Protein AF-A0A9E2KQB2-F1 (afdb_monomer)

Organism: NCBI:txid2838636

Nearest PDB structures (foldseek):
  1ywx-assembly1_A  TM=5.115E-01  e=8.390E-01  Methanococcus maripaludis
  5xyi-assembly1_Y  TM=4.768E-01  e=5.934E-01  Trichomonas vaginalis
  5zn1-assembly1_A  TM=3.445E-01  e=1.994E+00  Homo sapiens
  5zn4-assembly1_A  TM=3.527E-01  e=8.444E+00  Homo sapiens

Solvent-accessible surface area (backbone atoms only — not comparable to full-atom values): 10647 Å² total; per-residue (Å²): 133,83,64,94,40,64,45,74,30,40,58,47,100,86,69,52,73,44,69,62,65,84,77,38,72,67,52,56,48,54,52,39,51,51,53,39,56,51,39,57,59,50,36,79,76,42,99,42,64,70,60,39,53,53,38,48,52,53,42,53,52,52,50,51,52,52,51,51,54,50,50,53,50,23,64,76,33,75,31,66,67,52,34,54,50,24,52,54,52,28,48,43,37,48,51,32,35,58,72,73,56,68,44,41,73,52,92,90,48,72,53,35,53,35,58,33,54,48,47,42,72,48,99,73,36,35,45,34,41,37,34,52,50,74,91,53,79,59,66,67,61,52,48,50,34,45,56,59,37,21,70,58,98,38,56,58,44,41,79,79,45,78,46,68,39,96,85,65,55,27,37,37,35,34,28,33,41,55,85,66,68,67,72,77,72,79,82,84,127

Structure (mmCIF, N/CA/C/O backbone):
data_AF-A0A9E2KQB2-F1
#
_entry.id   AF-A0A9E2KQB2-F1
#
loop_
_atom_site.group_PDB
_atom_site.id
_atom_site.type_symbol
_atom_site.label_atom_id
_atom_site.label_alt_id
_atom_site.label_comp_id
_atom_site.label_asym_id
_atom_site.label_entity_id
_atom_site.label_seq_id
_atom_site.pdbx_PDB_ins_code
_atom_site.Cartn_x
_atom_site.Cartn_y
_atom_site.Cartn_z
_atom_site.occupancy
_atom_site.B_iso_or_equiv
_atom_site.auth_seq_id
_atom_site.auth_comp_id
_atom_site.auth_asym_id
_atom_site.auth_atom_id
_atom_site.pdbx_PDB_model_num
ATOM 1 N N . MET A 1 1 ? -1.744 20.282 -9.629 1.00 26.89 1 MET A N 1
ATOM 2 C CA . MET A 1 1 ? -1.728 19.929 -8.192 1.00 26.89 1 MET A CA 1
ATOM 3 C C . MET A 1 1 ? -2.210 18.490 -8.080 1.00 26.89 1 MET A C 1
ATOM 5 O O . MET A 1 1 ? -3.394 18.244 -8.250 1.00 26.89 1 MET A O 1
ATOM 9 N N . MET A 1 2 ? -1.295 17.527 -7.954 1.00 28.80 2 MET A N 1
ATOM 10 C CA . MET A 1 2 ? -1.657 16.109 -7.851 1.00 28.80 2 MET A CA 1
ATOM 11 C C . MET A 1 2 ? -2.172 15.880 -6.430 1.00 28.80 2 MET A C 1
ATOM 13 O O . MET A 1 2 ? -1.425 16.072 -5.471 1.00 28.80 2 MET A O 1
ATOM 17 N N . ASN A 1 3 ? -3.469 15.611 -6.295 1.00 34.69 3 ASN A N 1
ATOM 18 C CA . ASN A 1 3 ? -4.131 15.519 -5.002 1.00 34.69 3 ASN A CA 1
ATOM 19 C C . ASN A 1 3 ? -3.491 14.369 -4.207 1.00 34.69 3 ASN A C 1
ATOM 21 O O . ASN A 1 3 ? -3.461 13.230 -4.672 1.00 34.69 3 ASN A O 1
ATOM 25 N N . LYS A 1 4 ? -2.949 14.663 -3.020 1.00 49.25 4 LYS A N 1
ATOM 26 C CA . LYS A 1 4 ? -2.191 13.716 -2.172 1.00 49.25 4 LYS A CA 1
ATOM 27 C C . LYS A 1 4 ? -3.050 12.531 -1.678 1.00 49.25 4 LYS A C 1
ATOM 29 O O . LYS A 1 4 ? -2.552 11.638 -1.001 1.00 49.25 4 LYS A O 1
ATOM 34 N N . PHE A 1 5 ? -4.337 12.518 -2.026 1.00 50.97 5 PHE A N 1
ATOM 35 C CA . PHE A 1 5 ? -5.377 11.710 -1.400 1.00 50.97 5 PHE A CA 1
ATOM 36 C C . PHE A 1 5 ? -6.110 10.754 -2.349 1.00 50.97 5 PHE A C 1
ATOM 38 O O . PHE A 1 5 ? -7.036 10.079 -1.908 1.00 50.97 5 PHE A O 1
ATOM 45 N N . THR A 1 6 ? -5.709 10.652 -3.620 1.00 56.06 6 THR A N 1
ATOM 46 C CA . THR A 1 6 ? -6.439 9.851 -4.618 1.00 56.06 6 THR A CA 1
ATOM 47 C C . THR A 1 6 ? -5.524 8.888 -5.359 1.00 56.06 6 THR A C 1
ATOM 49 O O . THR A 1 6 ? -4.540 9.300 -5.977 1.00 56.06 6 THR A O 1
ATOM 52 N N . ARG A 1 7 ? -5.871 7.597 -5.338 1.00 66.25 7 ARG A N 1
ATOM 53 C CA . ARG A 1 7 ? -5.281 6.586 -6.224 1.00 66.25 7 ARG A CA 1
ATOM 54 C C . ARG A 1 7 ? -6.309 6.196 -7.279 1.00 66.25 7 ARG A C 1
ATOM 56 O O . ARG A 1 7 ? -7.456 5.913 -6.947 1.00 66.25 7 ARG A O 1
ATOM 63 N N . PHE A 1 8 ? -5.882 6.155 -8.537 1.00 66.19 8 PHE A N 1
ATOM 64 C CA . PHE A 1 8 ? -6.726 5.711 -9.644 1.00 66.19 8 PHE A CA 1
ATOM 65 C C . PHE A 1 8 ? -6.619 4.197 -9.804 1.00 66.19 8 PHE A C 1
ATOM 67 O O . PHE A 1 8 ? -5.520 3.662 -9.975 1.00 66.19 8 PHE A O 1
ATOM 74 N N . TYR A 1 9 ? -7.762 3.522 -9.740 1.00 68.25 9 TYR A N 1
ATOM 75 C CA . TYR A 1 9 ? -7.884 2.092 -10.008 1.00 68.25 9 TYR A CA 1
ATOM 76 C C . TYR A 1 9 ? -8.640 1.876 -11.317 1.00 68.25 9 TYR A C 1
ATOM 78 O O . TYR A 1 9 ? -9.574 2.612 -11.643 1.00 68.25 9 TYR A O 1
ATOM 86 N N . TYR A 1 10 ? -8.228 0.850 -12.058 1.00 62.91 10 TYR A N 1
ATOM 87 C CA . TYR A 1 10 ? -8.848 0.456 -13.317 1.00 62.91 10 TYR A CA 1
ATOM 88 C C . TYR A 1 10 ? -9.800 -0.707 -13.078 1.00 62.91 10 TYR A C 1
ATOM 90 O O . TYR A 1 10 ? -9.489 -1.631 -12.321 1.00 62.91 10 TYR A O 1
ATOM 98 N N . ARG A 1 11 ? -10.964 -0.658 -13.727 1.00 60.47 11 ARG A N 1
ATOM 99 C CA . ARG A 1 11 ? -11.946 -1.740 -13.681 1.00 60.47 11 ARG A CA 1
ATOM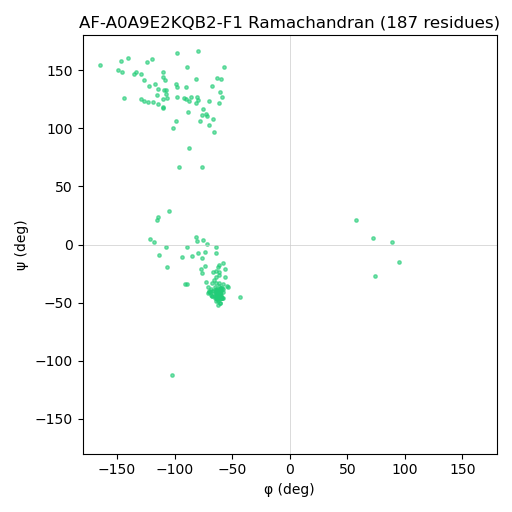 100 C C . ARG A 1 11 ? -11.706 -2.705 -14.836 1.00 60.47 11 ARG A C 1
ATOM 102 O O . ARG A 1 11 ? -11.684 -2.288 -15.991 1.00 60.47 11 ARG A O 1
ATOM 109 N N . ASN A 1 12 ? -11.552 -3.993 -14.540 1.00 61.41 12 ASN A N 1
ATOM 110 C CA . ASN A 1 12 ? -11.521 -5.019 -15.580 1.00 61.41 12 ASN A CA 1
ATOM 111 C C . ASN A 1 12 ? -12.948 -5.374 -16.055 1.00 61.41 12 ASN A C 1
ATOM 113 O O . ASN A 1 12 ? -13.939 -5.037 -15.403 1.00 61.41 12 ASN A O 1
ATOM 117 N N . GLN A 1 13 ? -13.072 -6.087 -17.178 1.00 54.88 13 GLN A N 1
ATOM 118 C CA . GLN A 1 13 ? -14.381 -6.483 -17.732 1.00 54.88 13 GLN A CA 1
ATOM 119 C C . GLN A 1 13 ? -15.193 -7.407 -16.804 1.00 54.88 13 GLN A C 1
ATOM 121 O O . GLN A 1 13 ? -16.408 -7.501 -16.934 1.00 54.88 13 GLN A O 1
ATOM 126 N N . GLN A 1 14 ? -14.533 -8.052 -15.841 1.00 57.59 14 GLN A N 1
ATOM 127 C CA . GLN A 1 14 ? -15.140 -8.923 -14.831 1.00 57.59 14 GLN A CA 1
ATOM 128 C C . GLN A 1 14 ? -15.575 -8.155 -13.566 1.00 57.59 14 GLN A C 1
ATOM 130 O O . GLN A 1 14 ? -16.152 -8.739 -12.656 1.00 57.59 14 GLN A O 1
ATOM 135 N N . GLY A 1 15 ? -15.323 -6.842 -13.499 1.00 58.47 15 GLY A N 1
ATOM 136 C CA . GLY A 1 15 ? -15.717 -5.977 -12.390 1.00 58.47 15 GLY A CA 1
ATOM 137 C C . GLY A 1 15 ? -14.714 -5.854 -11.239 1.00 58.47 15 GLY A C 1
ATOM 138 O O . GLY A 1 15 ? -15.012 -5.128 -10.293 1.00 58.47 15 GLY A O 1
ATOM 139 N N . TYR A 1 16 ? -13.541 -6.484 -11.322 1.00 56.53 16 TYR A N 1
ATOM 140 C CA . TYR A 1 16 ? -12.467 -6.352 -10.335 1.00 56.53 16 TYR A CA 1
ATOM 141 C C . TYR A 1 16 ? -11.635 -5.085 -10.570 1.00 56.53 16 TYR A C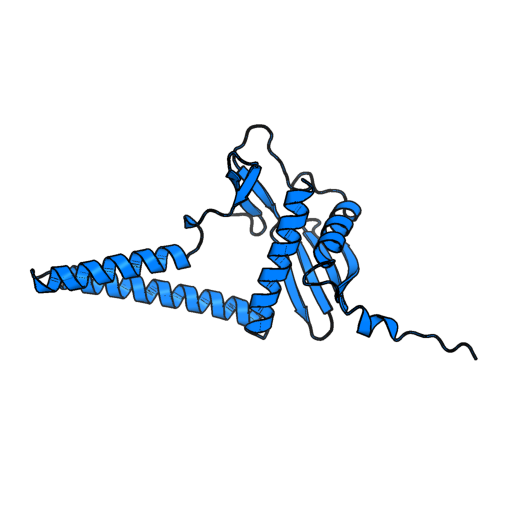 1
ATOM 143 O O . TYR A 1 16 ? -11.346 -4.710 -11.711 1.00 56.53 16 TYR A O 1
ATOM 151 N N . TYR A 1 17 ? -11.224 -4.447 -9.474 1.00 64.69 17 TYR A N 1
ATOM 152 C CA . TYR A 1 17 ? -10.405 -3.236 -9.484 1.00 64.69 17 TYR A CA 1
ATOM 153 C C . TYR A 1 17 ? -8.936 -3.575 -9.273 1.00 64.69 17 TYR A C 1
ATOM 155 O O . TYR A 1 17 ? -8.592 -4.230 -8.292 1.00 64.69 17 TYR A O 1
ATOM 163 N N . TYR A 1 18 ? -8.067 -3.100 -10.162 1.00 63.78 18 TYR A N 1
ATOM 164 C CA . TYR A 1 18 ? -6.623 -3.290 -10.044 1.00 63.78 18 TYR A CA 1
ATOM 165 C C . TYR A 1 18 ? -5.870 -1.966 -10.192 1.00 63.78 18 TYR A C 1
ATOM 167 O O . TYR A 1 18 ? -6.281 -1.055 -10.917 1.00 63.78 18 TYR A O 1
ATOM 175 N N . TYR A 1 19 ? -4.751 -1.857 -9.479 1.00 66.31 19 TYR A N 1
ATOM 176 C CA . TYR A 1 19 ? -3.809 -0.759 -9.648 1.00 66.31 19 TYR A CA 1
ATOM 177 C C . TYR A 1 19 ? -2.854 -1.116 -10.789 1.00 66.31 19 TYR A C 1
ATOM 179 O O . TYR A 1 19 ? -2.287 -2.209 -10.799 1.00 66.31 19 TYR A O 1
ATOM 187 N N . SER A 1 20 ? -2.709 -0.232 -11.781 1.00 70.62 20 SER A N 1
ATOM 188 C CA . SER A 1 20 ? -1.897 -0.532 -12.966 1.00 70.62 20 SER A CA 1
ATOM 189 C C . SER A 1 20 ? -0.449 -0.808 -12.575 1.00 70.62 20 SER A C 1
ATOM 191 O O . SER A 1 20 ? 0.167 -0.017 -11.857 1.00 70.62 20 SER A O 1
ATOM 193 N N . ILE A 1 21 ? 0.110 -1.913 -13.082 1.00 65.44 21 ILE A N 1
ATOM 194 C CA . ILE A 1 21 ? 1.454 -2.356 -12.698 1.00 65.44 21 ILE A CA 1
ATOM 195 C C . ILE A 1 21 ? 2.531 -1.323 -13.071 1.00 65.44 21 ILE A C 1
ATOM 197 O O . ILE A 1 21 ? 3.547 -1.199 -12.393 1.00 65.44 21 ILE A O 1
ATOM 201 N N . LEU A 1 22 ? 2.244 -0.519 -14.101 1.00 67.75 22 LEU A N 1
ATOM 202 C CA . LEU A 1 22 ? 3.077 0.574 -14.605 1.00 67.75 22 LEU A CA 1
ATOM 203 C C . LEU A 1 22 ? 3.322 1.679 -13.571 1.00 67.75 22 LEU A C 1
ATOM 205 O O . LEU A 1 22 ? 4.309 2.403 -13.664 1.00 67.75 22 LEU A O 1
ATOM 209 N N . ASN A 1 23 ? 2.439 1.811 -12.583 1.00 72.62 23 ASN A N 1
ATOM 210 C CA . ASN A 1 23 ? 2.568 2.830 -11.549 1.00 72.62 23 ASN A CA 1
ATOM 211 C C . ASN A 1 23 ? 3.481 2.386 -10.395 1.00 72.62 23 ASN A C 1
ATOM 213 O O . ASN A 1 23 ? 3.825 3.209 -9.547 1.00 72.62 23 ASN A O 1
ATOM 217 N N . TYR A 1 24 ? 3.889 1.111 -10.338 1.00 77.06 24 TYR A N 1
ATOM 218 C CA . TYR A 1 24 ? 4.853 0.664 -9.337 1.00 77.06 24 TYR A CA 1
ATOM 219 C C . TYR A 1 24 ? 6.279 1.001 -9.791 1.00 77.06 24 TYR A C 1
ATOM 221 O O . TYR A 1 24 ? 6.736 0.487 -10.810 1.00 77.06 24 TYR A O 1
ATOM 229 N N . PRO A 1 25 ? 7.053 1.781 -9.019 1.00 76.31 25 PRO A N 1
ATOM 230 C CA . PRO A 1 25 ? 8.432 2.103 -9.387 1.00 76.31 25 PRO A CA 1
ATOM 231 C C . PRO A 1 25 ? 9.342 0.856 -9.418 1.00 76.31 25 PRO A C 1
ATOM 233 O O . PRO A 1 25 ? 10.320 0.820 -10.159 1.00 76.31 25 PRO A O 1
ATOM 236 N N . ALA A 1 26 ? 8.978 -0.212 -8.697 1.00 77.38 26 ALA A N 1
ATOM 237 C CA . ALA A 1 26 ? 9.649 -1.510 -8.775 1.00 77.38 26 ALA A CA 1
ATOM 238 C C . ALA A 1 26 ? 9.493 -2.199 -10.146 1.00 77.38 26 ALA A C 1
ATOM 240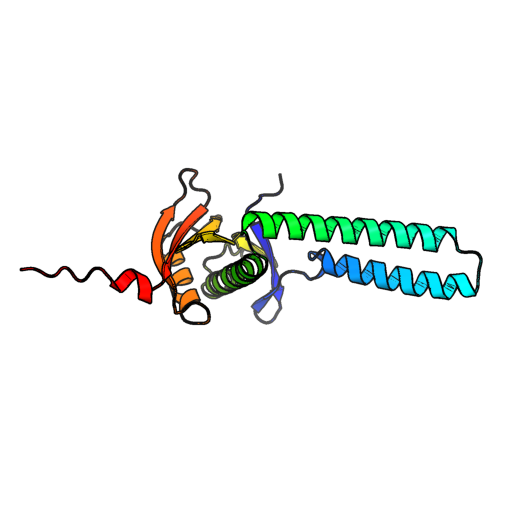 O O . ALA A 1 26 ? 10.399 -2.910 -10.571 1.00 77.38 26 ALA A O 1
ATOM 241 N N . PHE A 1 27 ? 8.388 -1.971 -10.866 1.00 81.25 27 PHE A N 1
ATOM 242 C CA . PHE A 1 27 ? 8.205 -2.504 -12.221 1.00 81.25 27 PHE A CA 1
ATOM 243 C C . PHE A 1 27 ? 9.246 -1.920 -13.187 1.00 81.25 27 PHE A C 1
ATOM 245 O O . PHE A 1 27 ? 9.879 -2.649 -13.950 1.00 81.25 27 PHE A O 1
ATOM 252 N N . TRP A 1 28 ? 9.499 -0.613 -13.085 1.00 81.69 28 TRP A N 1
ATOM 253 C CA . TRP A 1 28 ? 10.533 0.066 -13.867 1.00 81.69 28 TRP A CA 1
ATOM 254 C C . TRP A 1 28 ? 11.944 -0.430 -13.536 1.00 81.69 28 TRP A C 1
ATOM 256 O O . TRP A 1 28 ? 12.770 -0.539 -14.439 1.00 81.69 28 TRP A O 1
ATOM 266 N N . LEU A 1 29 ? 12.207 -0.823 -12.285 1.00 86.94 29 LEU A N 1
ATOM 267 C CA . LEU A 1 29 ? 13.474 -1.456 -11.907 1.00 86.94 29 LEU A CA 1
ATOM 268 C C . LEU A 1 29 ? 13.704 -2.760 -12.674 1.00 86.94 29 LEU A C 1
ATOM 270 O O . LEU A 1 29 ? 14.800 -2.972 -13.190 1.00 86.94 29 LEU A O 1
ATOM 274 N N . VAL A 1 30 ? 12.685 -3.617 -12.786 1.00 87.62 30 VAL A N 1
ATOM 275 C CA . VAL A 1 30 ? 12.789 -4.882 -13.534 1.00 87.62 30 VAL A CA 1
ATOM 276 C C . VAL A 1 30 ? 13.117 -4.619 -15.005 1.00 87.62 30 VAL A C 1
ATOM 278 O O . VAL A 1 30 ? 13.978 -5.294 -15.568 1.00 87.62 30 VAL A O 1
ATOM 281 N N . ILE A 1 31 ? 12.500 -3.598 -15.610 1.00 87.50 31 ILE A N 1
ATOM 282 C CA . ILE A 1 31 ? 12.820 -3.168 -16.979 1.00 87.50 31 ILE A CA 1
ATOM 283 C C . ILE A 1 31 ? 14.276 -2.693 -17.078 1.00 87.50 31 ILE A C 1
ATOM 285 O O . ILE A 1 31 ? 14.992 -3.128 -17.977 1.00 87.50 31 ILE A O 1
ATOM 289 N N . CYS A 1 32 ? 14.747 -1.849 -16.153 1.00 87.19 32 CYS A N 1
ATOM 290 C CA . CYS A 1 32 ? 16.138 -1.385 -16.139 1.00 87.19 32 CYS A CA 1
ATOM 291 C C . CYS A 1 32 ? 17.134 -2.547 -16.009 1.00 87.19 32 CYS A C 1
ATOM 293 O O . CYS A 1 32 ? 18.110 -2.593 -16.756 1.00 87.19 32 CYS A O 1
ATOM 295 N N . LEU A 1 33 ? 16.861 -3.518 -15.130 1.00 88.62 33 LEU A N 1
ATOM 296 C CA . LEU A 1 33 ? 17.686 -4.721 -14.986 1.00 88.62 33 LEU A CA 1
ATOM 297 C C . LEU A 1 33 ? 17.694 -5.573 -16.258 1.00 88.62 33 LEU A C 1
ATOM 299 O O . LEU A 1 33 ? 18.752 -6.060 -16.652 1.00 88.62 33 LEU A O 1
ATOM 303 N N . ALA A 1 34 ? 16.548 -5.731 -16.923 1.00 89.62 34 ALA A N 1
ATOM 304 C CA . ALA A 1 34 ? 16.470 -6.448 -18.191 1.00 89.62 34 ALA A CA 1
ATOM 305 C C . ALA A 1 34 ? 17.289 -5.745 -19.287 1.00 89.62 34 ALA A C 1
ATOM 307 O O . ALA A 1 34 ? 18.060 -6.397 -19.991 1.00 89.62 34 ALA A O 1
ATOM 308 N N . ILE A 1 35 ? 17.190 -4.414 -19.393 1.00 86.94 35 ILE A N 1
ATOM 309 C CA . ILE A 1 35 ? 17.978 -3.614 -20.344 1.00 86.94 35 ILE A CA 1
ATOM 310 C C . ILE A 1 35 ? 19.476 -3.738 -20.051 1.00 86.94 35 ILE A C 1
ATOM 312 O O . ILE A 1 35 ? 20.263 -3.923 -20.979 1.00 86.94 35 ILE A O 1
ATOM 316 N N . LEU A 1 36 ? 19.878 -3.688 -18.780 1.00 87.62 36 LEU A N 1
ATOM 317 C CA . LEU A 1 36 ? 21.273 -3.847 -18.371 1.00 87.62 36 LEU A CA 1
ATOM 318 C C . LEU A 1 36 ? 21.798 -5.244 -18.723 1.00 87.62 36 LEU A C 1
ATOM 320 O O . LEU A 1 36 ? 22.888 -5.386 -19.284 1.00 87.62 36 LEU A O 1
ATOM 324 N N . PHE A 1 37 ? 21.001 -6.281 -18.459 1.00 87.88 37 PHE A N 1
ATOM 325 C CA . PHE A 1 37 ? 21.346 -7.658 -18.799 1.00 87.88 37 PHE A CA 1
ATOM 326 C C . PHE A 1 37 ? 21.547 -7.833 -20.310 1.00 87.88 37 PHE A C 1
ATOM 328 O O . PHE A 1 37 ? 22.543 -8.407 -20.740 1.00 87.88 37 PHE A O 1
ATOM 335 N N . VAL A 1 38 ? 20.654 -7.278 -21.130 1.00 86.44 38 VAL A N 1
ATOM 336 C CA . VAL A 1 38 ? 20.800 -7.293 -22.592 1.00 86.44 38 VAL A CA 1
ATOM 337 C C . VAL A 1 38 ? 22.039 -6.500 -23.025 1.00 86.44 38 VAL A C 1
ATOM 339 O O . VAL A 1 38 ? 22.853 -7.000 -23.799 1.00 86.44 38 VAL A O 1
ATOM 342 N N . SER A 1 39 ? 22.242 -5.302 -22.475 1.00 82.75 39 SER A N 1
ATOM 343 C CA . SER A 1 39 ? 23.356 -4.416 -22.843 1.00 82.75 39 SER A CA 1
ATOM 344 C C . SER A 1 39 ? 24.724 -5.052 -22.575 1.00 82.75 39 SER A C 1
ATOM 346 O O . SER A 1 39 ? 25.625 -4.950 -23.404 1.00 82.75 39 SER A O 1
ATOM 348 N N . THR A 1 40 ? 24.878 -5.770 -21.459 1.00 83.00 40 THR A N 1
ATOM 349 C CA . THR A 1 40 ? 26.131 -6.478 -21.132 1.00 83.00 40 THR A CA 1
ATOM 350 C C . THR A 1 40 ? 26.418 -7.647 -22.080 1.00 83.00 40 THR A C 1
ATOM 352 O O . THR A 1 40 ? 27.574 -7.890 -22.423 1.00 83.00 40 THR A O 1
ATOM 355 N N . ARG A 1 41 ? 25.383 -8.341 -22.577 1.00 82.62 41 ARG A N 1
ATOM 356 C CA . ARG A 1 41 ? 25.531 -9.417 -23.574 1.00 82.62 41 ARG A CA 1
ATOM 357 C C . ARG A 1 41 ? 25.945 -8.894 -24.946 1.00 82.62 41 ARG A C 1
ATOM 359 O O . ARG A 1 41 ? 26.798 -9.503 -25.586 1.00 82.62 41 ARG A O 1
ATOM 366 N N . PHE A 1 42 ? 25.381 -7.767 -25.376 1.00 76.50 42 PHE A N 1
ATOM 367 C CA . PHE A 1 42 ? 25.738 -7.142 -26.653 1.00 76.50 42 PHE A CA 1
ATOM 368 C C . PHE A 1 42 ? 27.112 -6.469 -26.628 1.00 76.50 42 PHE A C 1
ATOM 370 O O . PHE A 1 42 ? 27.805 -6.504 -27.641 1.00 76.50 42 PHE A O 1
ATOM 377 N N . ASN A 1 43 ? 27.546 -5.930 -25.483 1.00 72.62 43 ASN A N 1
ATOM 378 C CA . ASN A 1 43 ? 28.899 -5.387 -25.333 1.00 72.62 43 ASN A CA 1
ATOM 379 C C . ASN A 1 43 ? 29.977 -6.460 -25.595 1.00 72.62 43 ASN A C 1
ATOM 381 O O . ASN A 1 43 ? 30.940 -6.222 -26.314 1.00 72.62 43 ASN A O 1
ATOM 385 N N . SER A 1 44 ? 29.742 -7.711 -25.181 1.00 65.31 44 SER A N 1
ATOM 386 C CA . SER A 1 44 ? 30.640 -8.825 -25.530 1.00 65.31 44 SER A CA 1
ATOM 387 C C . SER A 1 44 ? 30.824 -9.040 -27.046 1.00 65.31 44 SER A C 1
ATOM 389 O O . SER A 1 44 ? 31.736 -9.765 -27.434 1.00 65.31 44 SER A O 1
ATOM 391 N N . SER A 1 45 ? 29.959 -8.467 -27.892 1.00 66.75 45 SER A N 1
ATOM 392 C CA . SER A 1 45 ? 29.993 -8.586 -29.357 1.00 66.75 45 SER A CA 1
ATOM 393 C C . SER A 1 45 ? 30.310 -7.267 -30.083 1.00 66.75 45 SER A C 1
ATOM 395 O O . SER A 1 45 ? 30.518 -7.284 -31.293 1.00 66.75 45 SER A O 1
ATOM 397 N N . GLY A 1 46 ? 30.347 -6.122 -29.391 1.00 65.19 46 GLY A N 1
ATOM 398 C CA . GLY A 1 46 ? 30.552 -4.805 -30.000 1.00 65.19 46 GLY A CA 1
ATOM 399 C C . GLY A 1 46 ? 30.909 -3.730 -28.972 1.00 65.19 46 GLY A C 1
ATOM 400 O O . GLY A 1 46 ? 30.546 -3.834 -27.810 1.00 65.19 46 GLY A O 1
ATOM 401 N N . ASN A 1 47 ? 31.606 -2.674 -29.395 1.00 69.88 47 ASN A N 1
ATOM 402 C CA . ASN A 1 47 ? 32.172 -1.642 -28.515 1.00 69.88 47 ASN A CA 1
ATOM 403 C C . ASN A 1 47 ? 31.095 -0.659 -27.986 1.00 69.88 47 ASN A C 1
ATOM 405 O O . ASN A 1 47 ? 31.029 0.504 -28.382 1.00 69.88 47 ASN A O 1
ATOM 409 N N . LEU A 1 48 ? 30.185 -1.164 -27.145 1.00 71.81 48 LEU A N 1
ATOM 410 C CA . LEU A 1 48 ? 29.006 -0.470 -26.604 1.00 71.81 48 LEU A CA 1
ATOM 411 C C . LEU A 1 48 ? 29.183 -0.062 -25.130 1.00 71.81 48 LEU A C 1
ATOM 413 O O . LEU A 1 48 ? 28.204 0.061 -24.389 1.00 71.81 48 LEU A O 1
ATOM 417 N N . ASP A 1 49 ? 30.422 0.185 -24.702 1.00 80.69 49 ASP A N 1
ATOM 418 C CA . ASP A 1 49 ? 30.761 0.561 -23.321 1.00 80.69 49 ASP A CA 1
ATOM 419 C C . ASP A 1 49 ? 29.959 1.762 -22.813 1.00 80.69 49 ASP A C 1
ATOM 421 O O . ASP A 1 49 ? 29.517 1.790 -21.662 1.00 80.69 49 ASP A O 1
ATOM 425 N N . TYR A 1 50 ? 29.692 2.736 -23.684 1.00 82.00 50 TYR A N 1
ATOM 426 C CA . TYR A 1 50 ? 28.872 3.895 -23.344 1.00 82.00 50 TYR A CA 1
ATOM 427 C C . TYR A 1 50 ? 27.446 3.503 -22.911 1.00 82.00 50 TYR A C 1
ATOM 429 O O . TYR A 1 50 ? 26.962 3.965 -21.878 1.00 82.00 50 TYR A O 1
ATOM 437 N N . PHE A 1 51 ? 26.786 2.603 -23.647 1.00 79.44 51 PHE A N 1
ATOM 438 C CA . PHE A 1 51 ? 25.412 2.182 -23.347 1.00 79.44 51 PHE A CA 1
ATOM 439 C C . PHE A 1 51 ? 25.318 1.376 -22.050 1.00 79.44 51 PHE A C 1
ATOM 441 O O . PHE A 1 51 ? 24.382 1.573 -21.271 1.00 79.44 51 PHE A O 1
ATOM 448 N N . VAL A 1 52 ? 26.303 0.513 -21.784 1.00 84.06 52 VAL A N 1
ATOM 449 C CA . VAL A 1 52 ? 26.362 -0.259 -20.533 1.00 84.06 52 VAL A CA 1
ATOM 450 C C . VAL A 1 52 ? 26.509 0.672 -19.332 1.00 84.06 52 VAL A C 1
ATOM 452 O O . VAL A 1 52 ? 25.758 0.539 -18.367 1.00 84.06 52 VAL A O 1
ATOM 455 N N . ASN A 1 53 ? 27.409 1.655 -19.408 1.00 86.12 53 ASN A N 1
ATOM 456 C CA . ASN A 1 53 ? 27.622 2.614 -18.324 1.00 86.12 53 ASN A CA 1
ATOM 457 C C . ASN A 1 53 ? 26.373 3.465 -18.045 1.00 86.12 53 ASN A C 1
ATOM 459 O O . ASN A 1 53 ? 25.987 3.627 -16.888 1.00 86.12 53 ASN A O 1
ATOM 463 N N . VAL A 1 54 ? 25.690 3.955 -19.087 1.00 86.19 54 VAL A N 1
ATOM 464 C CA . VAL A 1 54 ? 24.445 4.731 -18.927 1.00 86.19 54 VAL A CA 1
ATOM 465 C C . VAL A 1 54 ? 23.334 3.882 -18.298 1.00 86.19 54 VAL A C 1
ATOM 467 O O . VAL A 1 54 ? 22.668 4.333 -17.364 1.00 86.19 54 VAL A O 1
ATOM 470 N N . SER A 1 55 ? 23.154 2.640 -18.757 1.00 84.56 55 SER A N 1
ATOM 471 C CA . SER A 1 55 ? 22.164 1.714 -18.190 1.00 84.56 55 SER A CA 1
ATOM 472 C C . SER A 1 55 ? 22.464 1.376 -16.724 1.00 84.56 55 SER A C 1
ATOM 474 O O . SER A 1 55 ? 21.548 1.333 -15.896 1.00 84.56 55 SER A O 1
ATOM 476 N N . LEU A 1 56 ? 23.741 1.207 -16.375 1.00 87.50 56 LEU A N 1
ATOM 477 C CA . LEU A 1 56 ? 24.185 0.961 -15.005 1.00 87.50 56 LEU A CA 1
ATOM 478 C C . LEU A 1 56 ? 23.877 2.151 -14.094 1.00 87.50 56 LEU A C 1
ATOM 480 O O . LEU A 1 56 ? 23.257 1.963 -13.048 1.00 87.50 56 LEU A O 1
ATOM 484 N N . ILE A 1 57 ? 24.223 3.372 -14.512 1.00 89.31 57 ILE A N 1
ATOM 485 C CA . ILE A 1 57 ? 23.934 4.594 -13.746 1.00 89.31 57 ILE A CA 1
ATOM 486 C C . ILE A 1 57 ? 22.424 4.752 -13.526 1.00 89.31 57 ILE A C 1
ATOM 488 O O . ILE A 1 57 ? 21.996 5.005 -12.401 1.00 89.31 57 ILE A O 1
ATOM 492 N N . ALA A 1 58 ? 21.609 4.555 -14.568 1.00 86.88 58 ALA A N 1
ATOM 493 C CA . ALA A 1 58 ? 20.153 4.647 -14.462 1.00 86.88 58 ALA A CA 1
ATOM 494 C C . ALA A 1 58 ? 19.582 3.624 -13.467 1.00 86.88 58 ALA A C 1
ATOM 496 O O . ALA A 1 58 ? 18.731 3.960 -12.641 1.00 86.88 58 ALA A O 1
ATOM 497 N N . THR A 1 59 ? 20.089 2.390 -13.503 1.00 86.94 59 THR A N 1
ATOM 498 C CA . THR A 1 59 ? 19.656 1.326 -12.590 1.00 86.94 59 THR A CA 1
ATOM 499 C C . THR A 1 59 ? 20.028 1.665 -11.145 1.00 86.94 59 THR A C 1
ATOM 501 O O . THR A 1 59 ? 19.174 1.581 -10.267 1.00 86.94 59 THR A O 1
ATOM 504 N N . VAL A 1 60 ? 21.263 2.116 -10.895 1.00 90.12 60 VAL A N 1
ATOM 505 C CA . VA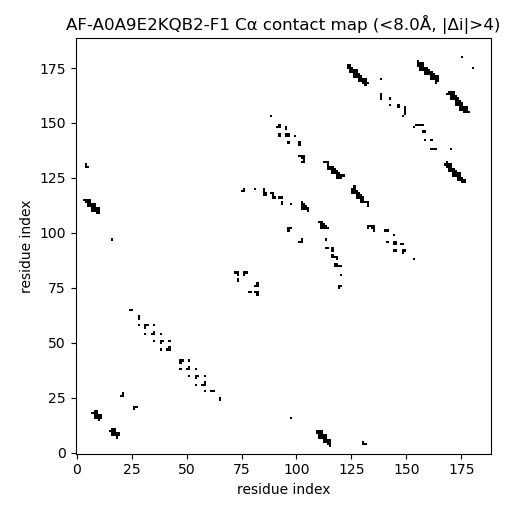L A 1 60 ? 21.734 2.517 -9.556 1.00 90.12 60 VAL A CA 1
ATOM 506 C C . VAL A 1 60 ? 20.958 3.721 -9.014 1.00 90.12 60 VAL A C 1
ATOM 508 O O . VAL A 1 60 ? 20.586 3.746 -7.842 1.00 90.12 60 VAL A O 1
ATOM 511 N N . ALA A 1 61 ? 20.668 4.717 -9.850 1.00 89.56 61 ALA A N 1
ATOM 512 C CA . ALA A 1 61 ? 19.876 5.871 -9.435 1.00 89.56 61 ALA A CA 1
ATOM 513 C C . ALA A 1 61 ? 18.448 5.462 -9.032 1.00 89.56 61 ALA A C 1
ATOM 515 O O . ALA A 1 61 ? 17.930 5.913 -8.007 1.00 89.56 61 ALA A O 1
ATOM 516 N N . LEU A 1 62 ? 17.821 4.571 -9.806 1.00 87.88 62 LEU A N 1
ATOM 517 C CA . LEU A 1 62 ? 16.464 4.104 -9.536 1.00 87.88 62 LEU A CA 1
ATOM 518 C C . LEU A 1 62 ? 16.400 3.188 -8.302 1.00 87.88 62 LEU A C 1
ATOM 520 O O . LEU A 1 62 ? 15.458 3.295 -7.514 1.00 87.88 62 LEU A O 1
ATOM 524 N N . THR A 1 63 ? 17.413 2.343 -8.072 1.00 85.50 63 THR A N 1
ATOM 525 C CA . THR A 1 63 ? 17.505 1.557 -6.830 1.00 85.50 63 THR A CA 1
ATOM 526 C C . THR A 1 63 ? 17.689 2.457 -5.610 1.00 85.50 63 THR A C 1
ATOM 528 O O . THR A 1 63 ? 16.981 2.278 -4.619 1.00 85.50 63 THR A O 1
ATOM 531 N N . ALA A 1 64 ? 18.557 3.471 -5.686 1.00 88.75 64 ALA A N 1
ATOM 532 C CA . ALA A 1 64 ? 18.752 4.434 -4.605 1.00 88.75 64 ALA A CA 1
ATOM 533 C C . ALA A 1 64 ? 17.458 5.201 -4.283 1.00 88.75 64 ALA A C 1
ATOM 535 O O . ALA A 1 64 ? 17.094 5.345 -3.116 1.00 88.75 64 ALA A O 1
ATOM 536 N N . TYR A 1 65 ? 16.715 5.626 -5.310 1.00 88.31 65 TYR A N 1
ATOM 537 C CA . TYR A 1 65 ? 15.413 6.274 -5.147 1.00 88.31 65 TYR A CA 1
ATOM 538 C C . TYR A 1 65 ? 14.402 5.381 -4.407 1.00 88.31 65 TYR A C 1
ATOM 540 O O . TYR A 1 65 ? 13.756 5.829 -3.457 1.00 88.31 65 TYR A O 1
ATOM 548 N N . LEU A 1 66 ? 14.299 4.105 -4.789 1.00 84.81 66 LEU A N 1
ATOM 549 C CA . LEU A 1 66 ? 13.409 3.143 -4.131 1.00 84.81 66 LEU A CA 1
ATOM 550 C C . LEU A 1 66 ? 13.796 2.883 -2.673 1.00 84.81 66 LEU A C 1
ATOM 552 O O . LEU A 1 66 ? 12.919 2.835 -1.810 1.00 84.81 66 LEU A O 1
ATOM 556 N N . ILE A 1 67 ? 15.094 2.753 -2.390 1.00 84.06 67 ILE A N 1
ATOM 557 C CA . ILE A 1 67 ? 15.603 2.587 -1.024 1.00 84.06 67 ILE A CA 1
ATOM 558 C C . ILE A 1 67 ? 15.255 3.817 -0.182 1.00 84.06 67 ILE A C 1
ATOM 560 O O . ILE A 1 67 ? 14.792 3.665 0.946 1.00 84.06 67 ILE A O 1
ATOM 564 N N . CYS A 1 68 ? 15.405 5.027 -0.726 1.00 86.44 68 CYS A N 1
ATOM 565 C CA . CYS A 1 68 ? 15.010 6.258 -0.043 1.00 86.44 68 CYS A CA 1
ATOM 566 C C . CYS A 1 68 ? 13.509 6.292 0.269 1.00 86.44 68 CYS A C 1
ATOM 568 O O . CYS A 1 68 ? 13.132 6.597 1.400 1.00 86.44 68 CYS A O 1
ATOM 570 N N . LEU A 1 69 ? 12.647 5.944 -0.692 1.00 80.69 69 LEU A N 1
ATOM 571 C CA . LEU A 1 69 ? 11.200 5.871 -0.461 1.00 80.69 69 LEU A CA 1
ATOM 572 C C . LEU A 1 69 ? 10.847 4.871 0.642 1.00 80.69 69 LEU A C 1
ATOM 574 O O . LEU A 1 69 ? 10.052 5.179 1.533 1.00 80.69 69 LEU A O 1
ATOM 578 N N . LEU A 1 70 ? 11.466 3.693 0.603 1.00 80.31 70 LEU A N 1
ATOM 579 C CA . LEU A 1 70 ? 11.273 2.658 1.607 1.00 80.31 70 LEU A CA 1
ATOM 580 C C . LEU A 1 70 ? 11.747 3.149 2.979 1.00 80.31 70 LEU A C 1
ATOM 582 O O . LEU A 1 70 ? 11.008 3.047 3.954 1.00 80.31 70 LEU A O 1
ATOM 586 N N . ALA A 1 71 ? 12.931 3.756 3.056 1.00 80.38 71 ALA A N 1
ATOM 587 C CA . ALA A 1 71 ? 13.483 4.296 4.293 1.00 80.38 71 ALA A CA 1
ATOM 588 C C . ALA A 1 71 ? 12.585 5.381 4.906 1.00 80.38 71 ALA A C 1
ATOM 590 O O . ALA A 1 71 ? 12.388 5.394 6.120 1.00 80.38 71 ALA A O 1
ATOM 591 N N . ILE A 1 72 ? 12.003 6.264 4.088 1.00 82.25 72 ILE A N 1
ATOM 592 C CA . ILE A 1 72 ? 11.031 7.268 4.545 1.00 82.25 72 ILE A CA 1
ATOM 593 C C . ILE A 1 72 ? 9.774 6.584 5.105 1.00 82.25 72 ILE A C 1
ATOM 595 O O . ILE A 1 72 ? 9.312 6.944 6.188 1.00 82.25 72 ILE A O 1
ATOM 599 N N . GLY A 1 73 ? 9.244 5.578 4.402 1.00 74.75 73 GLY A N 1
ATOM 600 C CA . GLY A 1 73 ? 8.069 4.819 4.842 1.00 74.75 73 GLY A CA 1
ATOM 601 C C . GLY A 1 73 ? 8.294 4.083 6.164 1.00 74.75 73 GLY A C 1
ATOM 602 O O . GLY A 1 73 ? 7.459 4.151 7.064 1.00 74.75 73 GLY A O 1
ATOM 603 N N . VAL A 1 74 ? 9.456 3.448 6.314 1.00 80.19 74 VAL A N 1
ATOM 604 C CA . VAL A 1 74 ? 9.850 2.743 7.540 1.00 80.19 74 VAL A CA 1
ATOM 605 C C . VAL A 1 74 ? 10.063 3.713 8.692 1.00 80.19 74 VAL A C 1
ATOM 607 O O . VAL A 1 74 ? 9.555 3.466 9.780 1.00 80.19 74 VAL A O 1
ATOM 610 N N . LYS A 1 75 ? 10.747 4.843 8.466 1.00 80.19 75 LYS A N 1
ATOM 611 C CA . LYS A 1 75 ? 10.932 5.873 9.500 1.00 80.19 75 LYS A CA 1
ATOM 612 C C . LYS A 1 75 ? 9.602 6.405 10.025 1.00 80.19 75 LYS A C 1
ATOM 614 O O . LYS A 1 75 ? 9.484 6.623 11.223 1.00 80.19 75 LYS A O 1
ATOM 619 N N . LYS A 1 76 ? 8.598 6.567 9.155 1.00 77.81 76 LYS A N 1
ATOM 620 C CA . LYS A 1 76 ? 7.253 7.011 9.554 1.00 77.81 76 LYS A CA 1
ATOM 621 C C . LYS A 1 76 ? 6.541 6.005 10.474 1.00 77.81 76 LYS A C 1
ATOM 623 O O . LYS A 1 76 ? 5.719 6.424 11.274 1.00 77.81 76 LYS A O 1
ATOM 628 N N . GLN A 1 77 ? 6.852 4.712 10.367 1.00 75.44 77 GLN A N 1
ATOM 629 C CA . GLN A 1 77 ? 6.194 3.630 11.120 1.00 75.44 77 GLN A CA 1
ATOM 630 C C . GLN A 1 77 ? 7.056 3.013 12.231 1.00 75.44 77 GLN A C 1
ATOM 632 O O . GLN A 1 77 ? 6.629 2.074 12.902 1.00 75.44 77 GLN A O 1
ATOM 637 N N . GLY A 1 78 ? 8.301 3.464 12.384 1.00 77.75 78 GLY A N 1
ATOM 638 C CA . GLY A 1 78 ? 9.271 2.950 13.354 1.00 77.75 78 GLY A CA 1
ATOM 639 C C . GLY A 1 78 ? 9.881 1.579 13.018 1.00 77.75 78 GLY A C 1
ATOM 640 O O . GLY A 1 78 ? 11.016 1.319 13.404 1.00 77.75 78 GLY A O 1
ATOM 641 N N . SER A 1 79 ? 9.187 0.708 12.274 1.00 82.38 79 SER A N 1
ATOM 642 C CA . SER A 1 79 ? 9.660 -0.644 11.937 1.00 82.38 79 SER A CA 1
ATOM 643 C C . SER A 1 79 ? 9.227 -1.102 10.542 1.00 82.38 79 SER A C 1
ATOM 645 O O . SER A 1 79 ? 8.139 -0.769 10.070 1.00 82.38 79 SER A O 1
ATOM 647 N N . LEU A 1 80 ? 10.064 -1.928 9.899 1.00 76.81 80 LEU A N 1
ATOM 648 C CA . LEU A 1 80 ? 9.764 -2.595 8.624 1.00 76.81 80 LEU A CA 1
ATOM 649 C C . LEU A 1 80 ? 8.505 -3.463 8.711 1.00 76.81 80 LEU A C 1
ATOM 651 O O . LEU A 1 80 ? 7.684 -3.455 7.797 1.00 76.81 80 LEU A O 1
ATOM 655 N N . ILE A 1 81 ? 8.337 -4.185 9.820 1.00 79.12 81 ILE A N 1
ATOM 656 C CA . ILE A 1 81 ? 7.189 -5.076 10.026 1.00 79.12 81 ILE A CA 1
ATOM 657 C C . ILE A 1 81 ? 5.908 -4.247 10.151 1.00 79.12 81 ILE A C 1
ATOM 659 O O . ILE A 1 81 ? 4.908 -4.551 9.504 1.00 79.12 81 ILE A O 1
ATOM 663 N N . ASN A 1 82 ? 5.958 -3.153 10.915 1.00 81.88 82 ASN A N 1
ATOM 664 C CA . ASN A 1 82 ? 4.830 -2.231 11.064 1.00 81.88 82 ASN A CA 1
ATOM 665 C C . ASN A 1 82 ? 4.489 -1.553 9.736 1.00 81.88 82 ASN A C 1
ATOM 667 O O . ASN A 1 82 ? 3.317 -1.413 9.400 1.00 81.88 82 ASN A O 1
ATOM 671 N N . TYR A 1 83 ? 5.500 -1.202 8.938 1.00 79.62 83 TYR A N 1
ATOM 672 C CA . TYR A 1 83 ? 5.298 -0.669 7.596 1.00 79.62 83 TYR A CA 1
ATOM 673 C C . TYR A 1 83 ? 4.563 -1.660 6.686 1.00 79.62 83 TYR A C 1
ATOM 675 O O . TYR A 1 83 ? 3.539 -1.300 6.107 1.00 79.62 83 TYR A O 1
ATOM 683 N N . VAL A 1 84 ? 5.003 -2.920 6.610 1.00 80.50 84 VAL A N 1
ATOM 684 C CA . VAL A 1 84 ? 4.319 -3.941 5.796 1.00 80.50 84 VAL A CA 1
ATOM 685 C C . VAL A 1 84 ? 2.902 -4.198 6.308 1.00 80.50 84 VAL A C 1
ATOM 687 O O . VAL A 1 84 ? 1.958 -4.189 5.522 1.00 80.50 84 VAL A O 1
ATOM 690 N N . ASN A 1 85 ? 2.720 -4.344 7.622 1.00 81.81 85 ASN A N 1
ATOM 691 C CA . ASN A 1 85 ? 1.391 -4.518 8.205 1.00 81.81 85 ASN A CA 1
ATOM 692 C C . ASN A 1 85 ? 0.477 -3.321 7.915 1.00 81.81 85 ASN A C 1
ATOM 694 O O . ASN A 1 85 ? -0.699 -3.517 7.632 1.00 81.81 85 ASN A O 1
ATOM 698 N N . SER A 1 86 ? 1.005 -2.092 7.915 1.00 83.38 86 SER A N 1
ATOM 699 C CA . SER A 1 86 ? 0.208 -0.890 7.632 1.00 83.38 86 SER A CA 1
ATOM 700 C C . SER A 1 86 ? -0.312 -0.883 6.202 1.00 83.38 86 SER A C 1
ATOM 702 O O . SER A 1 86 ? -1.449 -0.483 5.958 1.00 83.38 86 SER A O 1
ATOM 704 N N . LEU A 1 87 ? 0.495 -1.388 5.264 1.00 82.94 87 LEU A N 1
ATOM 705 C CA . LEU A 1 87 ? 0.098 -1.543 3.872 1.00 82.94 87 LEU A CA 1
ATOM 706 C C . LEU A 1 87 ? -0.985 -2.613 3.728 1.00 82.94 87 LEU A C 1
ATOM 708 O O . LEU A 1 87 ? -1.975 -2.367 3.046 1.00 82.94 87 LEU A O 1
ATOM 712 N N . LEU A 1 88 ? -0.843 -3.751 4.418 1.00 82.69 88 LEU A N 1
ATOM 713 C CA . LEU A 1 88 ? -1.849 -4.818 4.400 1.00 82.69 88 LEU A CA 1
ATOM 714 C C . LEU A 1 88 ? -3.199 -4.344 4.953 1.00 82.69 88 LEU A C 1
ATOM 716 O O . LEU A 1 88 ? -4.233 -4.624 4.351 1.00 82.69 88 LEU A O 1
ATOM 720 N N . ILE A 1 89 ? -3.186 -3.588 6.055 1.00 82.94 89 ILE A N 1
ATOM 721 C CA . ILE A 1 89 ? -4.388 -2.980 6.646 1.00 82.94 89 ILE A CA 1
ATOM 722 C C . ILE A 1 89 ? -5.026 -1.988 5.675 1.00 82.94 89 ILE A C 1
ATOM 724 O O . ILE A 1 89 ? -6.231 -2.023 5.425 1.00 82.94 89 ILE A O 1
ATOM 728 N N . ALA A 1 90 ? -4.214 -1.097 5.105 1.00 84.31 90 ALA A N 1
ATOM 729 C CA . ALA A 1 90 ? -4.705 -0.115 4.153 1.00 84.31 90 ALA A CA 1
ATOM 730 C C . ALA A 1 90 ? -5.333 -0.789 2.925 1.00 84.31 90 ALA A C 1
ATOM 732 O O . ALA A 1 90 ? -6.353 -0.315 2.428 1.00 84.31 90 ALA A O 1
ATOM 733 N N . ASP A 1 91 ? -4.759 -1.895 2.447 1.00 82.88 91 ASP A N 1
ATOM 734 C CA . ASP A 1 91 ? -5.298 -2.652 1.322 1.00 82.88 91 ASP A CA 1
ATOM 735 C C . ASP A 1 91 ? -6.586 -3.404 1.680 1.00 82.88 91 ASP A C 1
ATOM 737 O O . ASP A 1 91 ? -7.532 -3.350 0.895 1.00 82.88 91 ASP A O 1
ATOM 741 N N . SER A 1 92 ? -6.697 -4.033 2.856 1.00 82.31 92 SER A N 1
ATOM 742 C CA . SER A 1 92 ? -7.938 -4.718 3.257 1.00 82.31 92 SER A CA 1
ATOM 743 C C . SER A 1 92 ? -9.121 -3.754 3.361 1.00 82.31 92 SER A C 1
ATOM 745 O O . SER A 1 92 ? -10.203 -4.042 2.848 1.00 82.31 92 SER A O 1
ATOM 747 N N . ILE A 1 93 ? -8.903 -2.575 3.950 1.00 82.38 93 ILE A N 1
ATOM 748 C CA . ILE A 1 93 ? -9.928 -1.527 4.052 1.00 82.38 93 ILE A CA 1
ATOM 749 C C . ILE A 1 93 ? -10.266 -0.984 2.662 1.00 82.38 93 ILE A C 1
ATOM 751 O O . ILE A 1 93 ? -11.434 -0.776 2.335 1.00 82.38 93 ILE A O 1
ATOM 755 N N . ARG A 1 94 ? -9.258 -0.805 1.799 1.00 82.69 94 ARG A N 1
ATOM 756 C CA . ARG A 1 94 ? -9.468 -0.378 0.412 1.00 82.69 94 ARG A CA 1
ATOM 757 C C . ARG A 1 94 ? -10.378 -1.340 -0.341 1.00 82.69 94 ARG A C 1
ATOM 759 O O . ARG A 1 94 ? -11.293 -0.893 -1.028 1.00 82.69 94 ARG A O 1
ATOM 766 N N . TYR A 1 95 ? -10.139 -2.643 -0.210 1.00 79.50 95 TYR A N 1
ATOM 767 C CA . TYR A 1 95 ? -10.979 -3.662 -0.832 1.00 79.50 95 TYR A CA 1
ATOM 768 C C . TYR A 1 95 ? -12.403 -3.657 -0.275 1.00 79.50 95 TYR A C 1
ATOM 770 O O . TYR A 1 95 ? -13.341 -3.772 -1.062 1.00 79.50 95 TYR A O 1
ATOM 778 N N . ALA A 1 96 ? -12.582 -3.463 1.034 1.00 79.44 96 ALA A N 1
ATOM 779 C CA . ALA A 1 96 ? -13.909 -3.348 1.636 1.00 79.44 96 ALA A CA 1
ATOM 780 C C . ALA A 1 96 ? -14.694 -2.158 1.057 1.00 79.44 96 ALA A C 1
ATOM 782 O O . ALA A 1 96 ? -15.785 -2.356 0.528 1.00 79.44 96 ALA A O 1
ATOM 783 N N . LEU A 1 97 ? -14.090 -0.963 1.021 1.00 79.38 97 LEU A N 1
ATOM 784 C CA . LEU A 1 97 ? -14.701 0.252 0.453 1.00 79.38 97 LEU A CA 1
ATOM 785 C C . LEU A 1 97 ? -15.023 0.121 -1.046 1.00 79.38 97 LEU A C 1
ATOM 787 O O . LEU A 1 97 ? -16.023 0.648 -1.540 1.00 79.38 97 LEU A O 1
ATOM 791 N N . LEU A 1 98 ? -14.170 -0.580 -1.799 1.00 78.62 98 LEU A N 1
ATOM 792 C CA . LEU A 1 98 ? -14.408 -0.874 -3.213 1.00 78.62 98 LEU A CA 1
ATOM 793 C C . LEU A 1 98 ? -15.593 -1.827 -3.408 1.00 78.62 98 LEU A C 1
ATOM 795 O O . LEU A 1 98 ? -16.384 -1.643 -4.343 1.00 78.62 98 LEU A O 1
ATOM 799 N N . ASN A 1 99 ? -15.708 -2.835 -2.540 1.00 74.38 99 ASN A N 1
ATOM 800 C CA . ASN A 1 99 ? -16.751 -3.851 -2.594 1.00 74.38 99 ASN A CA 1
ATOM 801 C C . ASN A 1 99 ? -18.128 -3.272 -2.246 1.00 74.38 99 ASN A C 1
ATOM 803 O O . ASN A 1 99 ? -19.104 -3.549 -2.939 1.00 74.38 99 ASN A O 1
ATOM 807 N N . THR A 1 100 ? -18.200 -2.395 -1.244 1.00 71.31 100 THR A N 1
ATOM 808 C CA . THR A 1 100 ? -19.450 -1.735 -0.827 1.00 71.31 100 THR A CA 1
ATOM 809 C C . THR A 1 100 ? -19.841 -0.544 -1.706 1.00 71.31 100 THR A C 1
ATOM 811 O O . THR A 1 100 ? -20.868 0.093 -1.487 1.00 71.31 100 THR A O 1
ATOM 814 N N . MET A 1 101 ? -19.066 -0.272 -2.764 1.00 65.44 101 MET A N 1
ATOM 815 C CA . MET A 1 101 ? -19.270 0.830 -3.713 1.00 65.44 101 MET A CA 1
ATOM 816 C C . MET A 1 101 ? -19.300 2.223 -3.072 1.00 65.44 101 MET A C 1
ATOM 818 O O . MET A 1 101 ? -19.794 3.160 -3.694 1.00 65.44 101 MET A O 1
ATOM 822 N N . ASN A 1 102 ? -18.735 2.387 -1.876 1.00 64.00 102 ASN A N 1
ATOM 823 C CA . ASN A 1 102 ? -18.695 3.670 -1.170 1.00 64.00 102 ASN A CA 1
ATOM 824 C C . ASN A 1 102 ? -17.649 4.643 -1.766 1.00 64.00 102 ASN A C 1
ATOM 826 O O . ASN A 1 102 ? -17.417 5.735 -1.260 1.00 64.00 102 ASN A O 1
ATOM 830 N N . VAL A 1 103 ? -16.996 4.238 -2.857 1.00 63.47 103 VAL A N 1
ATOM 831 C CA . VAL A 1 103 ? -16.055 5.032 -3.653 1.00 63.47 103 VAL A CA 1
ATOM 832 C C . VAL A 1 103 ? -16.772 5.809 -4.758 1.00 63.47 103 VAL A C 1
ATOM 834 O O . VAL A 1 103 ? -17.799 5.378 -5.282 1.00 63.47 103 VAL A O 1
ATOM 837 N N . ASN A 1 104 ? -16.199 6.939 -5.167 1.00 64.88 104 ASN A N 1
ATOM 838 C CA . ASN A 1 104 ? -16.789 7.791 -6.193 1.00 64.88 104 ASN A CA 1
ATOM 839 C C . ASN A 1 104 ? -16.788 7.088 -7.568 1.00 64.88 104 ASN A C 1
ATOM 841 O O . ASN A 1 104 ? -15.738 6.904 -8.190 1.00 64.88 104 ASN A O 1
ATOM 845 N N . ARG A 1 105 ? -17.972 6.674 -8.041 1.00 62.53 105 ARG A N 1
ATOM 846 C CA . ARG A 1 105 ? -18.163 6.033 -9.352 1.00 62.53 105 ARG A CA 1
ATOM 847 C C . ARG A 1 105 ? -18.658 7.047 -10.374 1.00 62.53 105 ARG A C 1
ATOM 849 O O . ARG A 1 105 ? -19.836 7.398 -10.389 1.00 62.53 105 ARG A O 1
ATOM 856 N N . VAL A 1 106 ? -17.779 7.460 -11.281 1.00 64.06 106 VAL A N 1
ATOM 857 C CA . VAL A 1 106 ? -18.181 8.239 -12.457 1.00 64.06 106 VAL A CA 1
ATOM 858 C C . VAL A 1 106 ? -18.845 7.284 -13.456 1.00 64.06 106 VAL A C 1
ATOM 860 O O . VAL A 1 106 ? -18.205 6.344 -13.923 1.00 64.06 106 VAL A O 1
ATOM 863 N N . LYS A 1 107 ? -20.138 7.496 -13.750 1.00 59.50 107 LYS A N 1
ATOM 864 C CA . LYS A 1 107 ? -20.985 6.569 -14.535 1.00 59.50 107 LYS A CA 1
ATOM 865 C C . LYS A 1 107 ? -20.438 6.230 -15.929 1.00 59.50 107 LYS A C 1
ATOM 867 O O . LYS A 1 107 ? -20.673 5.119 -16.388 1.00 59.50 107 LYS A O 1
ATOM 872 N N . ASP A 1 108 ? -19.661 7.128 -16.530 1.00 60.81 108 ASP A N 1
ATOM 873 C CA . ASP A 1 108 ? -19.152 6.995 -17.903 1.00 60.81 108 ASP A CA 1
ATOM 874 C C . ASP A 1 108 ? -17.621 6.879 -17.979 1.00 60.81 108 ASP A C 1
ATOM 876 O O . ASP A 1 108 ? -17.014 7.162 -19.010 1.00 60.81 108 ASP A O 1
ATOM 880 N N . SER A 1 109 ? -16.971 6.476 -16.882 1.00 60.19 109 SER A N 1
ATOM 881 C CA . SER A 1 109 ? -15.515 6.382 -16.816 1.00 60.19 109 SER A CA 1
ATOM 882 C C . SER A 1 109 ? -15.013 4.951 -16.590 1.00 60.19 109 SER A C 1
ATOM 884 O O . SER A 1 109 ? -15.546 4.239 -15.734 1.00 60.19 109 SER A O 1
ATOM 886 N N . PRO A 1 110 ? -13.936 4.518 -17.280 1.00 63.75 110 PRO A N 1
ATOM 887 C CA . PRO A 1 110 ? -13.262 3.254 -16.981 1.00 63.75 110 PRO A CA 1
ATOM 888 C C . PRO A 1 110 ? -12.424 3.302 -15.686 1.00 63.75 110 PRO A C 1
ATOM 890 O O . PRO A 1 110 ? -11.891 2.268 -15.270 1.00 63.75 110 PRO A O 1
ATOM 893 N N . PHE A 1 111 ? -12.278 4.477 -15.060 1.00 66.94 111 PHE A N 1
ATOM 894 C CA . PHE A 1 111 ? -11.513 4.673 -13.828 1.00 66.94 111 PHE A CA 1
ATOM 895 C C . PHE A 1 111 ? -12.412 4.972 -12.626 1.00 66.94 111 PHE A C 1
ATOM 897 O O . PHE A 1 111 ? -13.459 5.610 -12.744 1.00 66.94 111 PHE A O 1
ATOM 904 N N . ILE A 1 112 ? -11.959 4.540 -11.450 1.00 71.56 112 ILE A N 1
ATOM 905 C CA . ILE A 1 112 ? -12.572 4.875 -10.164 1.00 71.56 112 ILE A CA 1
ATOM 906 C C . ILE A 1 112 ? -11.540 5.553 -9.276 1.00 71.56 112 ILE A C 1
ATOM 908 O O . ILE A 1 112 ? -10.388 5.117 -9.176 1.00 71.56 112 ILE A O 1
ATOM 912 N N . GLU A 1 113 ? -11.982 6.621 -8.623 1.00 70.19 113 GLU A N 1
ATOM 913 C CA . GLU A 1 113 ? -11.214 7.294 -7.590 1.00 70.19 113 GLU A CA 1
ATOM 914 C C . GLU A 1 113 ? -11.347 6.515 -6.289 1.00 70.19 113 GLU A C 1
ATOM 916 O O . GLU A 1 113 ? -12.449 6.266 -5.800 1.00 70.19 113 GLU A O 1
ATOM 921 N N . VAL A 1 114 ? -10.208 6.124 -5.730 1.00 73.00 114 VAL A N 1
ATOM 922 C CA . VAL A 1 114 ? -10.144 5.394 -4.468 1.00 73.00 114 VAL A CA 1
ATOM 923 C C . VAL A 1 114 ? -9.449 6.27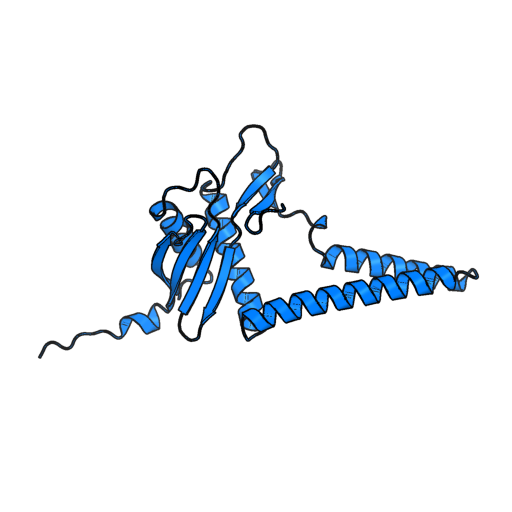5 -3.439 1.00 73.00 114 VAL A C 1
ATOM 925 O O . VAL A 1 114 ? -8.403 6.866 -3.755 1.00 73.00 114 VAL A O 1
ATOM 928 N N . PRO A 1 115 ? -9.998 6.377 -2.215 1.00 75.88 115 PRO A N 1
ATOM 929 C CA . PRO A 1 115 ? -9.397 7.197 -1.183 1.00 75.88 115 PRO A CA 1
ATOM 930 C C . PRO A 1 115 ? -8.012 6.660 -0.821 1.00 75.88 115 PRO A C 1
ATOM 932 O O . PRO A 1 115 ? -7.759 5.446 -0.789 1.00 75.88 115 PRO A O 1
ATOM 935 N N . ASN A 1 116 ? -7.085 7.573 -0.546 1.00 80.00 116 ASN A N 1
ATOM 936 C CA . ASN A 1 116 ? -5.839 7.199 0.099 1.00 80.00 116 ASN A CA 1
ATOM 937 C C . ASN A 1 116 ? -6.143 6.749 1.531 1.00 80.00 116 ASN A C 1
ATOM 939 O O . ASN A 1 116 ? -6.946 7.369 2.223 1.00 80.00 116 ASN A O 1
ATOM 943 N N . ILE A 1 117 ? -5.511 5.658 1.946 1.00 82.62 117 ILE A N 1
ATOM 944 C CA . ILE A 1 117 ? -5.709 5.066 3.266 1.00 82.62 117 ILE A CA 1
ATOM 945 C C . ILE A 1 117 ? -4.331 4.934 3.880 1.00 82.62 117 ILE A C 1
ATOM 947 O O . ILE A 1 117 ? -3.444 4.324 3.276 1.00 82.62 117 ILE A O 1
ATOM 951 N N . GLU A 1 118 ? -4.160 5.524 5.052 1.00 83.31 118 GLU A N 1
ATOM 952 C CA . GLU A 1 118 ? -2.924 5.483 5.816 1.00 83.31 118 GLU A CA 1
ATOM 953 C C . GLU A 1 118 ? -3.226 4.902 7.192 1.00 83.31 118 GLU A C 1
ATOM 955 O O . GLU A 1 118 ? -4.060 5.433 7.911 1.00 83.31 118 GLU A O 1
ATOM 960 N N . ALA A 1 119 ? -2.555 3.813 7.555 1.00 84.12 119 ALA A N 1
ATOM 961 C CA . ALA A 1 119 ? -2.587 3.266 8.905 1.00 84.12 119 ALA A CA 1
ATOM 962 C C . ALA A 1 119 ? -1.243 3.560 9.572 1.00 84.12 119 ALA A C 1
ATOM 964 O O . ALA A 1 119 ? -0.199 3.287 8.981 1.00 84.12 119 ALA A O 1
ATOM 965 N N . VAL A 1 120 ? -1.242 4.124 10.774 1.00 83.81 120 VAL A N 1
ATOM 966 C CA . VAL A 1 120 ? -0.036 4.422 11.553 1.00 83.81 120 VAL A CA 1
ATOM 967 C C . VAL A 1 120 ? -0.080 3.639 12.851 1.00 83.81 120 VAL A C 1
ATOM 969 O O . VAL A 1 120 ? -1.028 3.770 13.622 1.00 83.81 120 VAL A O 1
ATOM 972 N N . PHE A 1 121 ? 0.948 2.823 13.085 1.00 79.69 121 PHE A N 1
ATOM 973 C CA . PHE A 1 121 ? 1.074 2.069 14.328 1.00 79.69 121 PHE A CA 1
ATOM 974 C C . PHE A 1 121 ? 1.630 2.965 15.430 1.00 79.69 121 PHE A C 1
ATOM 976 O O . PHE A 1 121 ? 2.679 3.583 15.275 1.00 79.69 121 PHE A O 1
ATOM 983 N N . THR A 1 122 ? 0.921 3.003 16.549 1.00 78.50 122 THR A N 1
ATOM 984 C CA . THR A 1 122 ? 1.372 3.533 17.839 1.00 78.50 122 THR A CA 1
ATOM 985 C C . THR A 1 122 ? 1.310 2.386 18.854 1.00 78.50 122 THR A C 1
ATOM 987 O O . THR A 1 122 ? 0.610 1.406 18.607 1.00 78.50 122 THR A O 1
ATOM 990 N N . ASP A 1 123 ? 2.037 2.470 19.971 1.00 72.75 123 ASP A N 1
ATOM 991 C CA . ASP A 1 123 ? 2.305 1.333 20.875 1.00 72.75 123 ASP A CA 1
ATOM 992 C C . ASP A 1 123 ? 1.090 0.428 21.175 1.00 72.75 123 ASP A C 1
ATOM 994 O O . ASP A 1 123 ? 1.206 -0.789 21.055 1.00 72.75 123 ASP A O 1
ATOM 998 N N . ASN A 1 124 ? -0.086 1.004 21.465 1.00 78.75 124 ASN A N 1
ATOM 999 C CA . ASN A 1 124 ? -1.319 0.250 21.760 1.00 78.75 124 ASN A CA 1
ATOM 1000 C C . ASN A 1 124 ? -2.482 0.485 20.780 1.00 78.75 124 ASN A C 1
ATOM 1002 O O . ASN A 1 124 ? -3.571 -0.048 20.984 1.00 78.75 124 ASN A O 1
ATOM 1006 N N . GLN A 1 125 ? -2.288 1.295 19.742 1.00 86.06 125 GLN A N 1
ATOM 1007 C CA . GLN A 1 125 ? -3.386 1.754 18.890 1.00 86.06 125 GLN A CA 1
ATOM 1008 C C . GLN A 1 125 ? -2.929 2.001 17.457 1.00 86.06 125 GLN A C 1
ATOM 1010 O O . GLN A 1 125 ? -1.780 2.360 17.197 1.00 86.06 125 GLN A O 1
ATOM 1015 N N . ILE A 1 126 ? -3.843 1.810 16.512 1.00 85.12 126 ILE A N 1
ATOM 1016 C CA . ILE A 1 126 ? -3.618 2.092 15.098 1.00 85.12 126 ILE A CA 1
ATOM 1017 C C . ILE A 1 126 ? -4.461 3.302 14.725 1.00 85.12 126 ILE A C 1
ATOM 1019 O O . ILE A 1 126 ? -5.689 3.256 14.771 1.00 85.12 126 ILE A O 1
ATOM 1023 N N . ASN A 1 127 ? -3.788 4.366 14.303 1.00 87.88 127 ASN A N 1
ATOM 1024 C CA . ASN A 1 127 ? -4.442 5.551 13.773 1.00 87.88 127 ASN A CA 1
ATOM 1025 C C . ASN A 1 127 ? -4.632 5.364 12.274 1.00 87.88 127 ASN A C 1
ATOM 1027 O O . ASN A 1 127 ? -3.664 5.276 11.517 1.00 87.88 127 ASN A O 1
ATOM 1031 N N . LEU A 1 128 ? -5.881 5.275 11.848 1.00 88.31 128 LEU A N 1
ATOM 1032 C CA . LEU A 1 128 ? -6.267 5.089 10.464 1.00 88.31 128 LEU A CA 1
ATOM 1033 C C . LEU A 1 128 ? -6.834 6.397 9.912 1.00 88.31 128 LEU A C 1
ATOM 1035 O O . LEU A 1 128 ? -7.795 6.950 10.435 1.00 88.31 128 LEU A O 1
ATOM 1039 N N . THR A 1 129 ? -6.276 6.863 8.804 1.00 86.12 129 THR A N 1
ATOM 1040 C CA . THR A 1 129 ? -6.763 8.024 8.064 1.00 86.12 129 THR A CA 1
ATOM 1041 C C . THR A 1 129 ? -7.257 7.571 6.699 1.00 86.12 129 THR A C 1
ATOM 1043 O O . THR A 1 129 ? -6.496 7.023 5.901 1.00 86.12 129 THR A O 1
ATOM 1046 N N . VAL A 1 130 ? -8.531 7.821 6.414 1.00 84.62 130 VAL A N 1
ATOM 1047 C CA . VAL A 1 130 ? -9.171 7.545 5.125 1.00 84.62 130 VAL A CA 1
ATOM 1048 C C . VAL A 1 130 ? -9.473 8.879 4.454 1.00 84.62 130 VAL A C 1
ATOM 1050 O O . VAL A 1 130 ? -10.238 9.682 4.978 1.00 84.62 130 VAL A O 1
ATOM 1053 N N . GLY A 1 131 ? -8.879 9.147 3.293 1.00 82.12 131 GLY A N 1
ATOM 1054 C CA . GLY A 1 131 ? -9.170 10.355 2.521 1.00 82.12 131 GLY A CA 1
ATOM 1055 C C . GLY A 1 131 ? -10.646 10.428 2.122 1.00 82.12 131 GLY A C 1
ATOM 1056 O O . GLY A 1 131 ? -11.260 9.416 1.791 1.00 82.12 131 GLY A O 1
ATOM 1057 N N . LYS A 1 132 ? -11.231 11.622 2.141 1.00 81.88 132 LYS A N 1
ATOM 1058 C CA . LYS A 1 132 ? -12.619 11.844 1.738 1.00 81.88 132 LYS A CA 1
ATOM 1059 C C . LYS A 1 132 ? -12.684 12.150 0.244 1.00 81.88 132 LYS A C 1
ATOM 1061 O O . LYS A 1 132 ? -12.025 13.075 -0.230 1.00 81.88 132 LYS A O 1
ATOM 1066 N N . LEU A 1 133 ? -13.491 11.391 -0.495 1.00 79.81 133 LEU A N 1
ATOM 1067 C CA . LEU A 1 133 ? -13.799 11.672 -1.901 1.00 79.81 133 LEU A CA 1
ATOM 1068 C C . LEU A 1 133 ? -15.135 12.404 -2.046 1.00 79.81 133 LEU A C 1
ATOM 1070 O O . LEU A 1 133 ? -15.966 12.414 -1.134 1.00 79.81 133 LEU A O 1
ATOM 1074 N N . ALA A 1 134 ? -15.369 12.976 -3.228 1.00 68.25 134 ALA A N 1
ATOM 1075 C CA . ALA A 1 134 ? -16.679 13.502 -3.590 1.00 68.25 134 ALA A CA 1
ATOM 1076 C C . ALA A 1 134 ? -17.733 12.377 -3.521 1.00 68.25 134 ALA A C 1
ATOM 1078 O O . ALA A 1 134 ? -17.538 11.306 -4.091 1.00 68.25 134 ALA A O 1
ATOM 1079 N N . GLY A 1 135 ? -18.825 12.601 -2.784 1.00 68.56 135 GLY A N 1
ATOM 1080 C CA . GLY A 1 135 ? -19.875 11.602 -2.545 1.00 68.56 135 GLY A CA 1
ATOM 1081 C C . GLY A 1 135 ? -19.723 10.796 -1.247 1.00 68.56 135 GLY A C 1
ATOM 1082 O O . GLY A 1 135 ? -20.704 10.217 -0.784 1.00 68.56 135 GLY A O 1
ATOM 1083 N N . MET A 1 136 ? -18.552 10.821 -0.598 1.00 75.88 136 MET A N 1
ATOM 1084 C CA . MET A 1 136 ? -18.324 10.168 0.698 1.00 75.88 136 MET A CA 1
ATOM 1085 C C . MET A 1 136 ? -18.703 11.114 1.846 1.00 75.88 136 MET A C 1
ATOM 1087 O O . MET A 1 136 ? -17.853 11.809 2.399 1.00 75.88 136 MET A O 1
ATOM 1091 N N . HIS A 1 137 ? -19.992 11.179 2.190 1.00 74.12 137 HIS A N 1
ATOM 1092 C CA . HIS A 1 137 ? -20.499 12.090 3.233 1.00 74.12 137 HIS A CA 1
ATOM 1093 C C . HIS A 1 137 ? -20.878 11.400 4.545 1.00 74.12 137 HIS A C 1
ATOM 1095 O O . HIS A 1 137 ? -20.948 12.064 5.576 1.00 74.12 137 HIS A O 1
ATOM 1101 N N . ASP A 1 138 ? -21.103 10.089 4.513 1.00 82.50 138 ASP A N 1
ATOM 1102 C CA . ASP A 1 138 ? -21.658 9.347 5.638 1.00 82.50 138 ASP A CA 1
ATOM 1103 C C . ASP A 1 138 ? -20.560 8.600 6.405 1.00 82.50 138 ASP A C 1
ATOM 1105 O O . ASP A 1 138 ? -20.108 7.532 5.988 1.00 82.50 138 ASP A O 1
ATOM 1109 N N . LEU A 1 139 ? -20.128 9.173 7.534 1.00 85.50 139 LEU A N 1
ATOM 1110 C CA . LEU A 1 139 ? -19.122 8.572 8.417 1.00 85.50 139 LEU A CA 1
ATOM 1111 C C . LEU A 1 139 ? -19.557 7.185 8.917 1.00 85.50 139 LEU A C 1
ATOM 1113 O O . LEU A 1 139 ? -18.708 6.310 9.069 1.00 85.50 139 LEU A O 1
ATOM 1117 N N . ASN A 1 140 ? -20.855 6.961 9.141 1.00 85.31 140 ASN A N 1
ATOM 1118 C CA . ASN A 1 140 ? -21.347 5.703 9.705 1.00 85.31 140 ASN A CA 1
ATOM 1119 C C . ASN A 1 140 ? -21.199 4.549 8.713 1.00 85.31 140 ASN A C 1
ATOM 1121 O O . ASN A 1 140 ? -20.761 3.469 9.096 1.00 85.31 140 ASN A O 1
ATOM 1125 N N . LYS A 1 141 ? -21.477 4.793 7.427 1.00 85.19 141 LYS A N 1
ATOM 1126 C CA . LYS A 1 141 ? -21.247 3.793 6.373 1.00 85.19 141 LYS A CA 1
ATOM 1127 C C . LYS A 1 141 ? -19.770 3.459 6.211 1.00 85.19 141 LYS A C 1
ATOM 1129 O O . LYS A 1 141 ? -19.411 2.298 6.079 1.00 85.19 141 LYS A O 1
ATOM 1134 N N . ILE A 1 142 ? -18.905 4.474 6.258 1.00 86.00 142 ILE A N 1
ATOM 1135 C CA . ILE A 1 142 ? -17.451 4.270 6.176 1.00 86.00 142 ILE A CA 1
ATOM 1136 C C . ILE A 1 142 ? -16.984 3.438 7.370 1.00 86.00 142 ILE A C 1
ATOM 1138 O O . ILE A 1 142 ? -16.189 2.519 7.207 1.00 86.00 142 ILE A O 1
ATOM 1142 N N . LYS A 1 143 ? -17.487 3.752 8.570 1.00 87.62 143 LYS A N 1
ATOM 1143 C CA . LYS A 1 143 ? -17.194 2.991 9.781 1.00 87.62 143 LYS A CA 1
ATOM 1144 C C . LYS A 1 143 ? -17.617 1.530 9.633 1.00 87.62 143 LYS A C 1
ATOM 1146 O O . LYS A 1 143 ? -16.819 0.659 9.946 1.00 87.62 143 LYS A O 1
ATOM 1151 N N . GLU A 1 144 ? -18.815 1.262 9.119 1.00 86.31 144 GLU A N 1
ATOM 1152 C CA . GLU A 1 144 ? -19.293 -0.104 8.876 1.00 86.31 144 GLU A CA 1
ATOM 1153 C C . GLU A 1 144 ? -18.390 -0.863 7.891 1.00 86.31 144 GLU A C 1
ATOM 1155 O O . GLU A 1 144 ? -18.013 -2.008 8.151 1.00 86.31 144 GLU A O 1
ATOM 1160 N N . ASP A 1 145 ? -17.970 -0.211 6.804 1.00 84.56 145 ASP A N 1
ATOM 1161 C CA . ASP A 1 145 ? -17.033 -0.786 5.837 1.00 84.56 145 ASP A CA 1
ATOM 1162 C C . ASP A 1 145 ? -15.678 -1.101 6.490 1.00 84.56 145 ASP A C 1
ATOM 1164 O O . ASP A 1 145 ? -15.127 -2.189 6.291 1.00 84.56 145 ASP A O 1
ATOM 1168 N N . VAL A 1 146 ? -15.160 -0.185 7.316 1.00 85.44 146 VAL A N 1
ATOM 1169 C CA . VAL A 1 146 ? -13.925 -0.387 8.084 1.00 85.44 146 VAL A CA 1
ATOM 1170 C C . VAL A 1 146 ? -14.096 -1.556 9.052 1.00 85.44 146 VAL A C 1
ATOM 1172 O O . VAL A 1 146 ? -13.312 -2.496 8.977 1.00 85.44 146 VAL A O 1
ATOM 1175 N N . ASP A 1 147 ? -15.137 -1.574 9.881 1.00 86.19 147 ASP A N 1
ATOM 1176 C CA . ASP A 1 147 ? -15.411 -2.654 10.838 1.00 86.19 147 ASP A CA 1
ATOM 1177 C C . ASP A 1 147 ? -15.588 -4.012 10.141 1.00 86.19 147 ASP A C 1
ATOM 1179 O O . ASP A 1 147 ? -15.124 -5.044 10.632 1.00 86.19 147 ASP A O 1
ATOM 1183 N N . SER A 1 148 ? -16.215 -4.040 8.962 1.00 84.44 148 SER A N 1
ATOM 1184 C CA . SER A 1 148 ? -16.342 -5.260 8.157 1.00 84.44 148 SER A CA 1
ATOM 1185 C C . SER A 1 148 ? -14.980 -5.776 7.685 1.00 84.44 148 SER A C 1
ATOM 1187 O O . SER A 1 148 ? -14.722 -6.981 7.744 1.00 84.44 148 SER A O 1
ATOM 1189 N N . SER A 1 149 ? -14.076 -4.868 7.302 1.00 83.12 149 SER A N 1
ATOM 1190 C CA . SER A 1 149 ? -12.723 -5.202 6.856 1.00 83.12 149 SER A CA 1
ATOM 1191 C C . SER A 1 149 ? -11.858 -5.792 7.974 1.00 83.12 149 SER A C 1
ATOM 1193 O O . SER A 1 149 ? -10.916 -6.539 7.696 1.00 83.12 149 SER A O 1
ATOM 1195 N N . LEU A 1 150 ? -12.197 -5.508 9.239 1.00 83.44 150 LEU A N 1
ATOM 1196 C CA . LEU A 1 150 ? -11.451 -6.003 10.392 1.00 83.44 150 LEU A CA 1
ATOM 1197 C C . LEU A 1 150 ? -11.723 -7.478 10.685 1.00 83.44 150 LEU A C 1
ATOM 1199 O O . LEU A 1 150 ? -10.849 -8.148 11.217 1.00 83.44 150 LEU A O 1
ATOM 1203 N N . ARG A 1 151 ? -12.873 -8.033 10.281 1.00 78.44 151 ARG A N 1
ATOM 1204 C CA . ARG A 1 151 ? -13.317 -9.393 10.668 1.00 78.44 151 ARG A CA 1
ATOM 1205 C C . ARG A 1 151 ? -12.432 -10.548 10.169 1.00 78.44 151 ARG A C 1
ATOM 1207 O O . ARG A 1 151 ? -12.670 -11.691 10.544 1.00 78.44 151 ARG A O 1
ATOM 1214 N N . GLY A 1 152 ? -11.434 -10.275 9.328 1.00 76.69 152 GLY A N 1
ATOM 1215 C CA . GLY A 1 152 ? -10.450 -11.250 8.852 1.00 76.69 152 GLY A CA 1
ATOM 1216 C C . GLY A 1 152 ? -9.099 -11.121 9.560 1.00 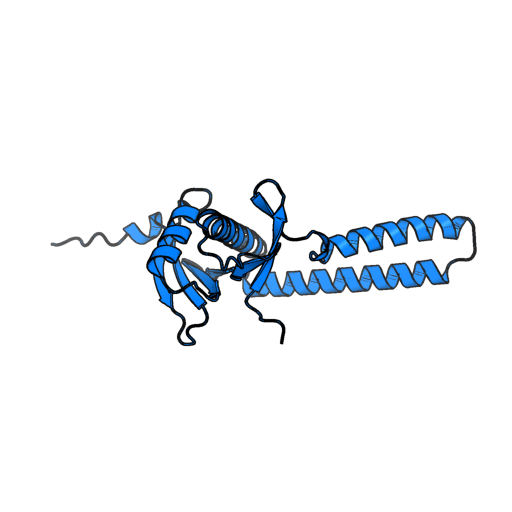76.69 152 GLY A C 1
ATOM 1217 O O . GLY A 1 152 ? -8.965 -11.379 10.752 1.00 76.69 152 GLY A O 1
ATOM 1218 N N . TYR A 1 153 ? -8.081 -10.700 8.806 1.00 71.62 153 TYR A N 1
ATOM 1219 C CA . TYR A 1 153 ? -6.691 -10.571 9.273 1.00 71.62 153 TYR A CA 1
ATOM 1220 C C . TYR A 1 153 ? -6.521 -9.659 10.505 1.00 71.62 153 TYR A C 1
ATOM 1222 O O . TYR A 1 153 ? -5.534 -9.766 11.232 1.00 71.62 153 TYR A O 1
ATOM 1230 N N . LEU A 1 154 ? -7.484 -8.771 10.762 1.00 78.06 154 LEU A N 1
ATOM 1231 C CA . LEU A 1 154 ? -7.431 -7.768 11.821 1.00 78.06 154 LEU A CA 1
ATOM 1232 C C . LEU A 1 154 ? -8.479 -7.999 12.908 1.00 78.06 154 LEU A C 1
ATOM 1234 O O . LEU A 1 154 ? -8.796 -7.060 13.623 1.00 78.06 154 LEU A O 1
ATOM 1238 N N . ALA A 1 155 ? -8.976 -9.227 13.081 1.00 81.19 155 ALA A N 1
ATOM 1239 C CA . ALA A 1 155 ? -10.092 -9.509 13.993 1.00 81.19 155 ALA A CA 1
ATOM 1240 C C . ALA A 1 155 ? -9.801 -9.165 15.466 1.00 81.19 155 ALA A C 1
ATOM 1242 O O . ALA A 1 155 ? -10.719 -9.040 16.270 1.00 81.19 155 ALA A O 1
ATOM 1243 N N . LYS A 1 156 ? -8.520 -9.002 15.817 1.00 83.19 156 LYS A N 1
ATOM 1244 C CA . LYS A 1 156 ? -8.068 -8.531 17.132 1.00 83.19 156 LYS A CA 1
ATOM 1245 C C . LYS A 1 156 ? -8.224 -7.021 17.344 1.00 83.19 156 LYS A C 1
ATOM 1247 O O . LYS A 1 156 ? -8.047 -6.565 18.463 1.00 83.19 156 LYS A O 1
ATOM 1252 N N . TRP A 1 157 ? -8.505 -6.256 16.294 1.00 84.44 157 TRP A N 1
ATOM 1253 C CA . TRP A 1 157 ? -8.640 -4.804 16.327 1.00 84.44 157 TRP A CA 1
ATOM 1254 C C . TRP A 1 157 ? -10.105 -4.404 16.164 1.00 84.44 157 TRP A C 1
ATOM 1256 O O . TRP A 1 157 ? -10.817 -4.986 15.346 1.00 84.44 157 TRP A O 1
ATOM 1266 N N . ALA A 1 158 ? -10.535 -3.379 16.895 1.00 85.56 158 ALA A N 1
ATOM 1267 C CA . ALA A 1 158 ? -11.857 -2.774 16.746 1.00 85.56 158 ALA A CA 1
ATOM 1268 C C . ALA A 1 158 ? -11.759 -1.249 16.704 1.00 85.56 158 ALA A C 1
ATOM 1270 O O . ALA A 1 158 ? -10.883 -0.666 17.343 1.00 85.56 158 ALA A O 1
ATOM 1271 N N . VAL A 1 159 ? -12.666 -0.603 15.966 1.00 87.31 159 VAL A N 1
ATOM 1272 C CA . VAL A 1 159 ? -12.754 0.861 15.911 1.00 87.31 159 VAL A CA 1
ATOM 1273 C C . VAL A 1 159 ? -13.309 1.394 17.234 1.00 87.31 159 VAL A C 1
ATOM 1275 O O . VAL A 1 159 ? -14.497 1.235 17.525 1.00 87.31 159 VAL A O 1
ATOM 1278 N N . THR A 1 160 ? -12.471 2.072 18.019 1.00 86.62 160 THR A N 1
ATOM 1279 C CA . THR A 1 160 ? -12.856 2.694 19.299 1.00 86.62 160 THR A CA 1
ATOM 1280 C C . THR A 1 160 ? -13.307 4.138 19.126 1.00 86.62 160 THR A C 1
ATOM 1282 O O . THR A 1 160 ? -14.241 4.580 19.793 1.00 86.62 160 THR A O 1
ATOM 1285 N N . SER A 1 161 ? -12.713 4.859 18.174 1.00 86.38 161 SER A N 1
ATOM 1286 C CA . SER A 1 161 ? -13.078 6.238 17.851 1.00 86.38 161 SER A CA 1
ATOM 1287 C C . SER A 1 161 ? -13.165 6.451 16.345 1.00 86.38 161 SER A C 1
ATOM 1289 O O . SER A 1 161 ? -12.434 5.835 15.569 1.00 86.38 161 SER A O 1
ATOM 1291 N N . SER A 1 162 ? -14.077 7.327 15.931 1.00 90.12 162 SER A N 1
ATOM 1292 C CA . SER A 1 162 ? -14.276 7.723 14.539 1.00 90.12 162 SER A CA 1
ATOM 1293 C C . SER A 1 162 ? -14.653 9.198 14.478 1.00 90.12 162 SER A C 1
ATOM 1295 O O . SER A 1 162 ? -15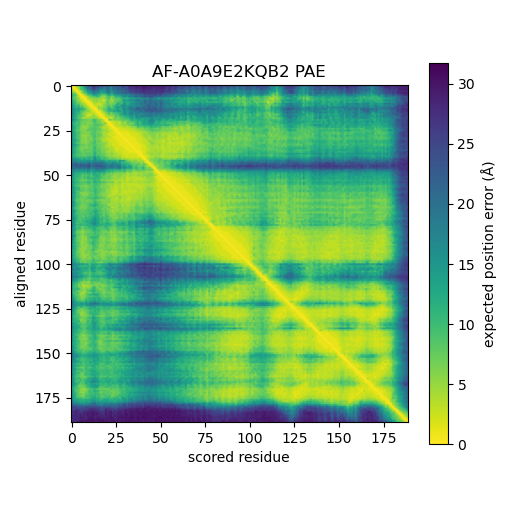.629 9.604 15.111 1.00 90.12 162 SER A O 1
ATOM 1297 N N . ALA 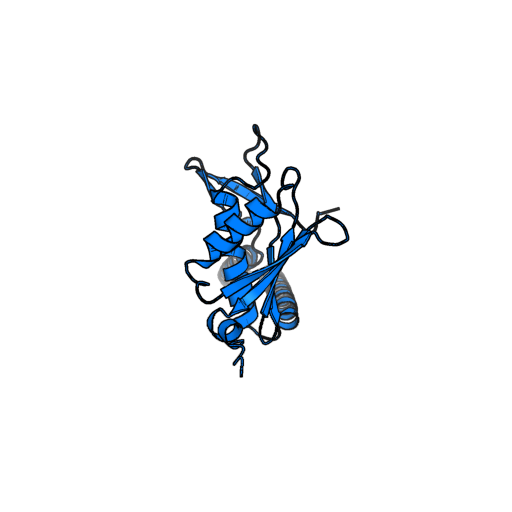A 1 163 ? -13.921 9.984 13.700 1.00 89.25 163 ALA A N 1
ATOM 1298 C CA . ALA A 1 163 ? -14.140 11.412 13.532 1.00 89.25 163 ALA A CA 1
ATOM 1299 C C . ALA A 1 163 ? -13.923 11.836 12.074 1.00 89.25 163 ALA A C 1
ATOM 1301 O O . ALA A 1 163 ? -13.276 11.149 11.285 1.00 89.25 163 ALA A O 1
ATOM 1302 N N . VAL A 1 164 ? -14.470 12.990 11.704 1.00 87.06 164 VAL A N 1
ATOM 1303 C CA . VAL A 1 164 ? -14.055 13.697 10.488 1.00 87.06 164 VAL A CA 1
ATOM 1304 C C . VAL A 1 164 ? -12.926 14.638 10.890 1.00 87.06 164 VAL A C 1
ATOM 1306 O O . VAL A 1 164 ? -13.032 15.303 11.919 1.00 87.06 164 VAL A O 1
ATOM 1309 N N . SER A 1 165 ? -11.862 14.695 10.092 1.00 86.88 165 SER A N 1
ATOM 1310 C CA . SER A 1 165 ? -10.749 15.613 10.331 1.00 86.88 165 SER A CA 1
ATOM 1311 C C . SER A 1 165 ? -11.232 17.063 10.381 1.00 86.88 165 SER A C 1
ATOM 1313 O O . SER A 1 165 ? -12.224 17.413 9.736 1.00 86.88 165 SER A O 1
ATOM 1315 N N . LEU A 1 166 ? -10.510 17.916 11.109 1.00 82.38 166 LEU A N 1
ATOM 1316 C CA . LEU A 1 166 ? -10.832 19.340 11.281 1.00 82.38 166 LEU A CA 1
ATOM 1317 C C . LEU A 1 166 ? -10.987 20.069 9.937 1.00 82.38 166 LEU A C 1
ATOM 1319 O O . LEU A 1 166 ? -11.878 20.900 9.781 1.00 82.38 166 LEU A O 1
ATOM 1323 N N . ASP A 1 167 ? -10.177 19.689 8.947 1.00 83.75 167 ASP A N 1
ATOM 1324 C CA . ASP A 1 167 ? -10.206 20.262 7.598 1.00 83.75 167 ASP A CA 1
ATOM 1325 C C . ASP A 1 167 ? -11.333 19.680 6.721 1.00 83.75 167 ASP A C 1
ATOM 1327 O O . ASP A 1 167 ? -11.545 20.104 5.586 1.00 83.75 167 ASP A O 1
ATOM 1331 N N . GLY A 1 168 ? -12.043 18.656 7.203 1.00 79.94 168 GLY A N 1
ATOM 1332 C CA . GLY A 1 168 ? -13.131 17.991 6.487 1.00 79.94 168 GLY A CA 1
ATOM 1333 C C . GLY A 1 168 ? -12.695 17.113 5.307 1.00 79.94 168 GLY A C 1
ATOM 1334 O O . GLY A 1 168 ? -13.561 16.607 4.589 1.00 79.94 168 GLY A O 1
ATOM 1335 N N . THR A 1 169 ? -11.388 16.929 5.095 1.00 82.81 169 THR A N 1
ATOM 1336 C CA . THR A 1 169 ? -10.797 16.241 3.927 1.00 82.81 169 THR A CA 1
ATOM 1337 C C . THR A 1 169 ? -10.524 14.752 4.144 1.00 82.81 169 THR A C 1
ATOM 1339 O O . THR A 1 169 ? -10.248 14.034 3.181 1.00 82.81 169 THR A O 1
ATOM 1342 N N . SER A 1 170 ? -10.630 14.261 5.377 1.00 85.00 170 SER A N 1
ATOM 1343 C CA . SER A 1 170 ? -10.412 12.859 5.735 1.00 85.00 170 SER A CA 1
ATOM 1344 C C . SER A 1 170 ? -11.315 12.417 6.882 1.00 85.00 170 SER A C 1
ATOM 1346 O O . SER A 1 170 ? -11.816 13.226 7.663 1.00 85.00 170 SER A O 1
ATOM 1348 N N . PHE A 1 171 ? -11.518 11.110 6.969 1.00 86.44 171 PHE A N 1
ATOM 1349 C CA . PHE A 1 171 ? -12.060 10.413 8.122 1.00 86.44 171 PHE A CA 1
ATOM 1350 C C . PHE A 1 171 ? -10.903 9.829 8.931 1.00 86.44 171 PHE A C 1
ATOM 1352 O O . PHE A 1 171 ? -9.970 9.253 8.368 1.00 86.44 171 PHE A O 1
ATOM 1359 N N . GLU A 1 172 ? -10.962 9.989 10.241 1.00 90.06 172 GLU A N 1
ATOM 1360 C CA . GLU A 1 172 ? -9.960 9.532 11.192 1.00 90.06 172 GLU A CA 1
ATOM 1361 C C . GLU A 1 172 ? -10.591 8.465 12.081 1.00 90.06 172 GLU A C 1
ATOM 1363 O O . GLU A 1 172 ? -11.666 8.665 12.645 1.00 90.06 172 GLU A O 1
ATOM 1368 N N . PHE A 1 173 ? -9.931 7.320 12.188 1.00 89.69 173 PHE A N 1
ATOM 1369 C CA . PHE A 1 173 ? -10.356 6.204 13.015 1.00 89.69 173 PHE A CA 1
ATOM 1370 C C . PHE A 1 173 ? -9.216 5.798 13.937 1.00 89.69 173 PHE A C 1
ATOM 1372 O O . PHE A 1 173 ? -8.054 5.778 13.531 1.00 89.69 173 PHE A O 1
ATOM 1379 N N . VAL A 1 174 ? -9.562 5.436 15.164 1.00 88.69 174 VAL A N 1
ATOM 1380 C CA . VAL A 1 174 ? -8.633 4.831 16.118 1.00 88.69 174 VAL A CA 1
ATOM 1381 C C . VAL A 1 174 ? -9.053 3.387 16.296 1.00 88.69 174 VAL A C 1
ATOM 1383 O O . VAL A 1 174 ? -10.222 3.110 16.573 1.00 88.69 174 VAL A O 1
ATOM 1386 N N . LEU A 1 175 ? -8.111 2.473 16.082 1.00 88.75 175 LEU A N 1
ATOM 1387 C CA . LEU A 1 175 ? -8.306 1.054 16.326 1.00 88.75 175 LEU A CA 1
ATOM 1388 C C . LEU A 1 175 ? -7.486 0.621 17.532 1.00 88.75 175 LEU A C 1
ATOM 1390 O O . LEU A 1 175 ? -6.288 0.896 17.598 1.00 88.75 175 LEU A O 1
ATOM 1394 N N . GLU A 1 176 ? -8.107 -0.123 18.435 1.00 87.00 176 GLU A N 1
ATOM 1395 C CA . GLU A 1 176 ? -7.443 -0.693 19.607 1.00 87.00 176 GLU A CA 1
ATOM 1396 C C . GLU A 1 176 ? -7.616 -2.208 19.643 1.00 87.00 176 GLU A C 1
ATOM 1398 O O . GLU A 1 176 ? -8.535 -2.766 19.033 1.00 87.00 176 GLU A O 1
ATOM 1403 N N . ASP A 1 177 ? -6.705 -2.879 20.348 1.00 83.56 177 ASP A N 1
ATOM 1404 C CA . ASP A 1 177 ? -6.781 -4.320 20.546 1.00 83.56 177 ASP A CA 1
ATOM 1405 C C . ASP A 1 177 ? -7.959 -4.660 21.477 1.00 83.56 177 ASP A C 1
ATOM 1407 O O . ASP A 1 177 ? -8.055 -4.181 22.615 1.00 83.56 177 ASP A O 1
ATOM 1411 N N . VAL A 1 178 ? -8.860 -5.514 20.994 1.00 77.94 178 VAL A N 1
ATOM 1412 C CA . VAL A 1 178 ? -10.071 -5.950 21.701 1.00 77.94 178 VAL A CA 1
ATOM 1413 C C . VAL A 1 178 ? -9.728 -6.674 23.008 1.00 77.94 178 VAL A C 1
ATOM 1415 O O . VAL A 1 178 ? -10.442 -6.538 23.998 1.00 77.94 178 VAL A O 1
ATOM 1418 N N . ASN A 1 179 ? -8.606 -7.396 23.062 1.00 70.06 179 ASN A N 1
ATOM 1419 C CA . ASN A 1 179 ? -8.186 -8.116 24.268 1.00 70.06 179 ASN A CA 1
ATOM 1420 C C . ASN A 1 179 ? -7.576 -7.191 25.329 1.00 70.06 179 ASN A C 1
ATOM 1422 O O . ASN A 1 179 ? -7.529 -7.538 26.510 1.00 70.06 179 ASN A O 1
ATOM 1426 N N . THR A 1 180 ? -7.097 -6.015 24.923 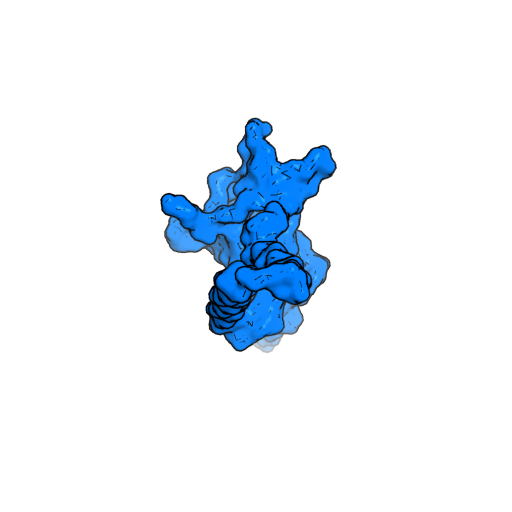1.00 60.66 180 THR A N 1
ATOM 1427 C CA . THR A 1 180 ? -6.503 -5.032 25.841 1.00 60.66 180 THR A CA 1
ATOM 1428 C C . THR A 1 180 ? -7.567 -4.078 26.389 1.00 60.66 180 THR A C 1
ATOM 1430 O O . THR A 1 180 ? -7.512 -3.707 27.562 1.00 60.66 180 THR A O 1
ATOM 1433 N N . SER A 1 181 ? -8.579 -3.746 25.581 1.00 54.47 181 SER A N 1
ATOM 1434 C CA . SER A 1 181 ? -9.664 -2.817 25.937 1.00 54.47 181 SER A CA 1
ATOM 1435 C C . SER A 1 181 ? -10.698 -3.387 26.925 1.00 54.47 181 SER A C 1
ATOM 1437 O O . SER A 1 181 ? -11.363 -2.622 27.619 1.00 54.47 181 SER A O 1
ATOM 1439 N N . GLN A 1 182 ? -10.780 -4.713 27.102 1.00 51.41 182 GLN A N 1
ATOM 1440 C CA . GLN A 1 182 ? -11.676 -5.361 28.080 1.00 51.41 182 GLN A CA 1
ATOM 1441 C C . GLN A 1 182 ? -11.262 -5.206 29.562 1.00 51.41 182 GLN A C 1
ATOM 1443 O O . GLN A 1 182 ? -11.948 -5.719 30.444 1.00 51.41 182 GLN A O 1
ATOM 1448 N N . ARG A 1 183 ? -10.163 -4.510 29.886 1.00 40.03 183 ARG A N 1
ATOM 1449 C CA . ARG A 1 183 ? -9.642 -4.427 31.268 1.00 40.03 183 ARG A CA 1
ATOM 1450 C C . ARG A 1 183 ? -10.313 -3.400 32.191 1.00 40.03 183 ARG A C 1
ATOM 1452 O O . ARG A 1 183 ? -9.879 -3.271 33.331 1.00 40.03 183 ARG A O 1
ATOM 1459 N N . PHE A 1 184 ? -11.388 -2.730 31.781 1.00 47.12 184 PHE A N 1
ATOM 1460 C CA . PHE A 1 184 ? -12.194 -1.910 32.698 1.00 47.12 184 PHE A CA 1
ATOM 1461 C C . PHE A 1 184 ? -13.405 -2.692 33.222 1.00 47.12 184 PHE A C 1
ATOM 1463 O O . PHE A 1 184 ? -14.552 -2.371 32.924 1.00 47.12 184 PHE A O 1
ATOM 1470 N N . ILE A 1 185 ? -13.145 -3.732 34.019 1.00 45.59 185 ILE A N 1
ATOM 1471 C CA . ILE A 1 185 ? -14.153 -4.253 34.947 1.00 45.59 185 ILE A CA 1
ATOM 1472 C C . ILE A 1 185 ? -14.151 -3.288 36.132 1.00 45.59 185 ILE A C 1
ATOM 1474 O O . ILE A 1 185 ? -13.197 -3.247 36.904 1.00 45.59 185 ILE A O 1
ATOM 1478 N N . ILE A 1 186 ? -15.191 -2.463 36.238 1.00 48.19 186 ILE A N 1
ATOM 1479 C CA . ILE A 1 186 ? -15.444 -1.674 37.443 1.00 48.19 186 ILE A CA 1
ATOM 1480 C C . ILE A 1 186 ? -15.880 -2.676 38.517 1.00 48.19 186 ILE A C 1
ATOM 1482 O O . ILE A 1 186 ? -17.010 -3.164 38.487 1.00 48.19 186 ILE A O 1
ATOM 1486 N N . GLU A 1 187 ? -14.982 -3.022 39.441 1.00 41.59 187 GLU A N 1
ATOM 1487 C CA . GLU A 1 187 ? -15.385 -3.617 40.715 1.00 41.59 187 GLU A CA 1
ATOM 1488 C C . GLU A 1 187 ? -16.169 -2.548 41.486 1.00 41.59 187 GLU A C 1
ATOM 1490 O O . GLU A 1 187 ? -15.596 -1.647 42.097 1.00 41.59 187 GLU A O 1
ATOM 1495 N N . ASN A 1 188 ? -17.499 -2.609 41.400 1.00 42.19 188 ASN A N 1
ATOM 1496 C CA . ASN A 1 188 ? -18.365 -1.907 42.338 1.00 42.19 188 ASN A CA 1
ATOM 1497 C C . ASN A 1 188 ? -18.295 -2.656 43.673 1.00 42.19 188 ASN A C 1
ATOM 1499 O O . ASN A 1 188 ? -18.757 -3.795 43.757 1.00 42.19 188 ASN A O 1
ATOM 1503 N N . ASN A 1 189 ? -17.706 -2.006 44.675 1.00 42.62 189 ASN A N 1
ATOM 1504 C CA . ASN A 1 189 ? -17.771 -2.396 46.082 1.00 42.62 189 ASN A CA 1
ATOM 1505 C C . ASN A 1 189 ? -18.872 -1.581 46.768 1.00 42.62 189 ASN A C 1
ATOM 1507 O O . ASN A 1 189 ? -18.879 -0.345 46.556 1.00 42.62 189 ASN A O 1
#

Secondary structure (DSSP, 8-state):
---TTEEEEEEPTTS-EE--GGG-HHHHHHHHHHHHHHHHHHHTTS--HHHHHHHHHHHHHHHHHHHHHHHHHHHHHSSHHHHHHHHHHHHHHHHHHHHTT-SB--TT-SEEEEE-EEEEEETTEEEEEEEPPTT---HHHHHHHHHHHHTTTTTTEEEEEEEE-TTSSEEEEEEEEHHHHTT------

pLDDT: mean 76.11, std 12.83, range [26.89, 90.12]

Foldseek 3Di:
DPPPWWAKWFADPVGDTDRDPVPDLVVVLVVLVVQLVVQVVVCVVDVSVVSNVVSVVVNVVSVVVVVVVLVVLCVQQVHPVSSVVQVVLQVLLQVLCSVVVLWDDDPPDSITITTRWGWHDDPFKIKIKTFDDVNNDDQVVSQVSSQVSCVPPNVQKHFPDWDQDPVNGIIITMIGGPVVVPPPPPPDD

Radius of gyration: 21.95 Å; Cα contacts (8 Å, |Δi|>4): 242; chains: 1; bounding box: 54×32×76 Å

Mean predicted aligned error: 10.79 Å

Sequence (189 aa):
MMNKFTRFYYRNQQGYYYYSILNYPAFWLVICLAILFVSTRFNSSGNLDYFVNVSLIATVALTAYLICLLAIGVKKQGSLINYVNSLLIADSIRYALLNTMNVNRVKDSPFIEVPNIEAVFTDNQINLTVGKLAGMHDLNKIKEDVDSSLRGYLAKWAVTSSAVSLDGTSFEFVLEDVNTSQRFIIENN